Protein AF-A0A0L0F9Z2-F1 (afdb_monomer)

Structure (mmCIF, N/CA/C/O backbone):
data_AF-A0A0L0F9Z2-F1
#
_entry.id   AF-A0A0L0F9Z2-F1
#
loop_
_atom_site.group_PDB
_atom_site.id
_atom_site.type_symbol
_atom_site.label_atom_id
_atom_site.label_alt_id
_atom_site.label_comp_id
_atom_site.label_asym_id
_atom_site.label_entity_id
_atom_site.label_seq_id
_atom_site.pdbx_PDB_ins_code
_atom_site.Cartn_x
_atom_site.Cartn_y
_atom_site.Cartn_z
_atom_site.occupancy
_atom_site.B_iso_or_equiv
_atom_site.auth_seq_id
_atom_site.auth_comp_id
_atom_site.auth_asym_id
_atom_site.auth_atom_id
_atom_site.pdbx_PDB_model_num
ATOM 1 N N . MET A 1 1 ? 11.118 0.806 1.052 1.00 45.12 1 MET A N 1
ATOM 2 C CA . MET A 1 1 ? 9.900 1.574 1.391 1.00 45.12 1 MET A CA 1
ATOM 3 C C . MET A 1 1 ? 9.678 1.765 2.892 1.00 45.12 1 MET A C 1
ATOM 5 O O . MET A 1 1 ? 9.572 2.921 3.267 1.00 45.12 1 MET A O 1
ATOM 9 N N . ALA A 1 2 ? 9.768 0.738 3.754 1.00 38.72 2 ALA A N 1
ATOM 10 C CA . ALA A 1 2 ? 9.722 0.904 5.228 1.00 38.72 2 ALA A CA 1
ATOM 11 C C . ALA A 1 2 ? 10.723 1.941 5.801 1.00 38.72 2 ALA A C 1
ATOM 13 O O . ALA A 1 2 ? 10.540 2.482 6.881 1.00 38.72 2 ALA A O 1
ATOM 14 N N . ALA A 1 3 ? 11.794 2.245 5.058 1.00 40.38 3 ALA A N 1
ATOM 15 C CA . ALA A 1 3 ? 12.787 3.245 5.439 1.00 40.38 3 ALA A CA 1
ATOM 16 C C . ALA A 1 3 ? 12.417 4.702 5.090 1.00 40.38 3 ALA A C 1
ATOM 18 O O . ALA A 1 3 ? 13.110 5.594 5.553 1.00 40.38 3 ALA A O 1
ATOM 19 N N . LEU A 1 4 ? 11.404 4.964 4.251 1.00 46.44 4 LEU A N 1
ATOM 20 C CA . LEU A 1 4 ? 10.984 6.327 3.857 1.00 46.44 4 LEU A CA 1
ATOM 21 C C . LEU A 1 4 ? 9.630 6.723 4.452 1.00 46.44 4 LEU A C 1
ATOM 23 O O . LEU A 1 4 ? 9.379 7.906 4.648 1.00 46.44 4 LEU A O 1
ATOM 27 N N . GLU A 1 5 ? 8.795 5.734 4.759 1.00 52.34 5 GLU A N 1
ATOM 28 C CA . GLU A 1 5 ? 7.488 5.887 5.398 1.00 52.34 5 GLU A CA 1
ATOM 29 C C . GLU A 1 5 ? 7.528 6.741 6.685 1.00 52.34 5 GLU A C 1
ATOM 31 O O . GLU A 1 5 ? 6.730 7.678 6.781 1.00 52.34 5 GLU A O 1
ATOM 36 N N . PRO A 1 6 ? 8.505 6.573 7.608 1.00 54.12 6 PRO A N 1
ATOM 37 C CA . PRO A 1 6 ? 8.620 7.469 8.751 1.00 54.12 6 PRO A CA 1
ATOM 38 C C . PRO A 1 6 ? 8.904 8.901 8.294 1.00 54.12 6 PRO A C 1
ATOM 40 O O . PRO A 1 6 ? 8.256 9.827 8.749 1.00 54.12 6 PRO A O 1
ATOM 43 N N . TYR A 1 7 ? 9.825 9.115 7.354 1.00 52.78 7 TYR A N 1
ATOM 44 C CA . TYR A 1 7 ? 10.312 10.453 6.989 1.00 52.78 7 TYR A CA 1
ATOM 45 C C . TYR A 1 7 ? 9.333 11.299 6.175 1.00 52.78 7 TYR A C 1
ATOM 47 O O . TYR A 1 7 ? 9.449 12.522 6.170 1.00 52.78 7 TYR A O 1
ATOM 55 N N . LEU A 1 8 ? 8.402 10.666 5.462 1.00 54.84 8 LEU A N 1
ATOM 56 C CA . LEU A 1 8 ? 7.471 11.375 4.589 1.00 54.84 8 LEU A CA 1
ATOM 57 C C . LEU A 1 8 ? 6.175 11.772 5.299 1.00 54.84 8 LEU A C 1
ATOM 59 O O . LEU A 1 8 ? 5.585 12.779 4.915 1.00 54.84 8 LEU A O 1
ATOM 63 N N . ILE A 1 9 ? 5.708 10.979 6.272 1.00 55.97 9 ILE A N 1
ATOM 64 C CA . ILE A 1 9 ? 4.345 11.121 6.815 1.00 55.97 9 ILE A CA 1
ATOM 65 C C . ILE A 1 9 ? 4.297 10.998 8.339 1.00 55.97 9 ILE A C 1
ATOM 67 O O . ILE A 1 9 ? 3.634 11.810 8.976 1.00 55.97 9 ILE A O 1
ATOM 71 N N . PHE A 1 10 ? 5.054 10.069 8.933 1.00 54.03 10 PHE A N 1
ATOM 72 C CA . PHE A 1 10 ? 4.870 9.698 10.344 1.00 54.03 10 PHE A CA 1
ATOM 73 C C . PHE A 1 10 ? 5.971 10.182 11.304 1.00 54.03 10 PHE A C 1
ATOM 75 O O . PHE A 1 10 ? 5.927 9.866 12.493 1.00 54.03 10 PHE A O 1
ATOM 82 N N . THR A 1 11 ? 6.986 10.925 10.841 1.00 48.78 11 THR A N 1
ATOM 83 C CA . THR A 1 11 ? 8.048 11.434 11.722 1.00 48.78 11 THR A CA 1
ATOM 84 C C . THR A 1 11 ? 7.708 12.820 12.250 1.00 48.78 11 THR A C 1
ATOM 86 O O . THR A 1 11 ? 7.515 13.757 11.474 1.00 48.78 11 THR A O 1
ATOM 89 N N . PRO A 1 12 ? 7.742 12.975 13.583 1.00 49.50 12 PRO A N 1
ATOM 90 C CA . PRO A 1 12 ? 7.836 14.242 14.287 1.00 49.50 12 PRO A CA 1
ATOM 91 C C . PRO A 1 12 ? 8.881 15.189 13.698 1.00 49.50 12 PRO A C 1
ATOM 93 O O . PRO A 1 12 ? 10.052 15.139 14.077 1.00 49.50 12 PRO A O 1
ATOM 96 N N . SER A 1 13 ? 8.502 16.091 12.801 1.00 53.50 13 SER A N 1
ATOM 97 C CA . SER A 1 13 ? 9.369 17.218 12.482 1.00 53.50 13 SER A CA 1
ATOM 98 C C . SER A 1 13 ? 8.605 18.519 12.649 1.00 53.50 13 SER A C 1
ATOM 100 O O . SER A 1 13 ? 7.482 18.687 12.184 1.00 53.50 13 SER A O 1
ATOM 102 N N . VAL A 1 14 ? 9.253 19.480 13.306 1.00 51.12 14 VAL A N 1
ATOM 103 C CA . VAL A 1 14 ? 8.769 20.858 13.506 1.00 51.12 14 VAL A CA 1
ATOM 104 C C . VAL A 1 14 ? 8.513 21.576 12.167 1.00 51.12 14 VAL A C 1
ATOM 106 O O . VAL A 1 14 ? 7.954 22.673 12.115 1.00 51.12 14 VAL A O 1
ATOM 109 N N . LEU A 1 15 ? 8.926 20.961 11.056 1.00 51.31 15 LEU A N 1
ATOM 110 C CA . LEU A 1 15 ? 8.836 21.491 9.715 1.00 51.31 15 LEU A CA 1
ATOM 111 C C . LEU A 1 15 ? 7.462 21.188 9.083 1.00 51.31 15 LEU A C 1
ATOM 113 O O . LEU A 1 15 ? 7.311 20.328 8.227 1.00 51.31 15 LEU A O 1
ATOM 117 N N . ARG A 1 16 ? 6.519 22.073 9.432 1.00 58.69 16 ARG A N 1
ATOM 118 C CA . ARG A 1 16 ? 5.397 22.586 8.617 1.00 58.69 16 ARG A CA 1
ATOM 119 C C . ARG A 1 16 ? 4.105 21.760 8.555 1.00 58.69 16 ARG A C 1
ATOM 121 O O . ARG A 1 16 ? 3.964 20.828 7.776 1.00 58.69 16 ARG A O 1
ATOM 128 N N . TYR A 1 17 ? 3.080 22.349 9.174 1.00 62.94 17 TYR A N 1
ATOM 129 C CA . TYR A 1 17 ? 1.649 22.232 8.855 1.00 62.94 17 TYR A CA 1
ATOM 130 C C . TYR A 1 17 ? 1.343 22.048 7.353 1.00 62.94 17 TYR A C 1
ATOM 132 O O . TYR A 1 17 ? 0.558 21.182 6.973 1.00 62.94 17 TYR A O 1
ATOM 140 N N . TYR A 1 18 ? 2.011 22.821 6.485 1.00 62.25 18 TYR A N 1
ATOM 141 C CA . TYR A 1 18 ? 1.828 22.742 5.033 1.00 62.25 18 TYR A CA 1
ATOM 142 C C . TYR A 1 18 ? 2.339 21.434 4.418 1.00 62.25 18 TYR A C 1
ATOM 144 O O . TYR A 1 18 ? 1.745 20.950 3.462 1.00 62.25 18 TYR A O 1
ATOM 152 N N . VAL A 1 19 ? 3.411 20.840 4.952 1.00 65.38 19 VAL A N 1
ATOM 153 C CA . VAL A 1 19 ? 3.918 19.557 4.445 1.00 65.38 19 VAL A CA 1
ATOM 154 C C . VAL A 1 19 ? 2.889 18.465 4.704 1.00 65.38 19 VAL A C 1
ATOM 156 O O . VAL A 1 19 ? 2.609 17.717 3.785 1.00 65.38 19 VAL A O 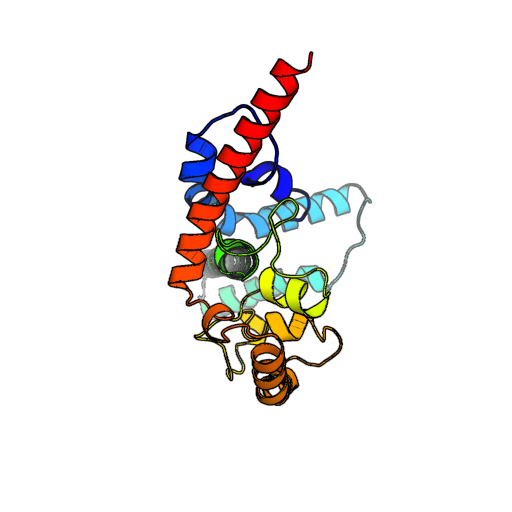1
ATOM 159 N N . HIS A 1 20 ? 2.240 18.446 5.871 1.00 64.69 20 HIS A N 1
ATOM 160 C CA . HIS A 1 20 ? 1.167 17.489 6.171 1.00 64.69 20 HIS A CA 1
ATOM 161 C C . HIS A 1 20 ? -0.119 17.738 5.365 1.00 64.69 20 HIS A C 1
ATOM 163 O O . HIS A 1 20 ? -0.767 16.783 4.947 1.00 64.69 20 HIS A O 1
ATOM 169 N N . HIS A 1 21 ? -0.456 19.000 5.072 1.00 67.62 21 HIS A N 1
ATOM 170 C CA . HIS A 1 21 ? -1.611 19.342 4.225 1.00 67.62 21 HIS A CA 1
ATOM 171 C C . HIS A 1 21 ? -1.409 18.982 2.748 1.00 67.62 21 HIS A C 1
ATOM 173 O O . HIS A 1 21 ? -2.374 18.675 2.052 1.00 67.62 21 HIS A O 1
ATOM 179 N N . PHE A 1 22 ? -0.165 19.011 2.263 1.00 71.56 22 PHE A N 1
ATOM 180 C CA . PHE A 1 22 ? 0.179 18.668 0.881 1.00 71.56 22 PHE A CA 1
ATOM 181 C C . PHE A 1 22 ? 0.904 17.320 0.754 1.00 71.56 22 PHE A C 1
ATOM 183 O O . PHE A 1 22 ? 1.290 16.947 -0.352 1.00 71.56 22 PHE A O 1
ATOM 190 N N . ALA A 1 23 ? 1.074 16.559 1.841 1.00 70.25 23 ALA A N 1
ATOM 191 C CA . ALA A 1 23 ? 1.779 15.271 1.854 1.00 70.25 23 ALA A CA 1
ATOM 192 C C . ALA A 1 23 ? 1.140 14.289 0.872 1.00 70.25 23 ALA A C 1
ATOM 194 O O . ALA A 1 23 ? 1.831 13.647 0.079 1.00 70.25 23 ALA A O 1
ATOM 195 N N . SER A 1 24 ? -0.193 14.261 0.859 1.00 68.69 24 SER A N 1
ATOM 196 C CA . SER A 1 24 ? -0.990 13.477 -0.080 1.00 68.69 24 SER A CA 1
A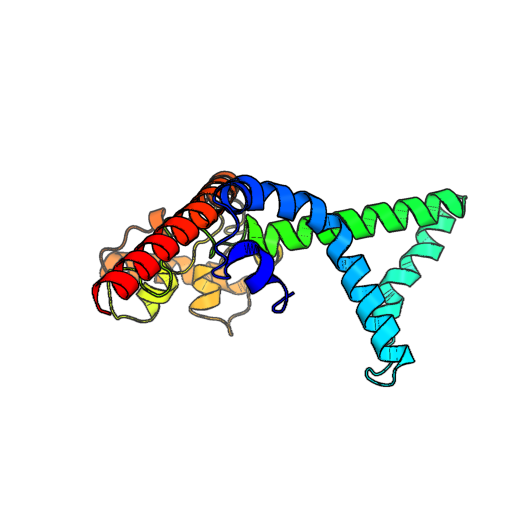TOM 197 C C . SER A 1 24 ? -0.795 13.887 -1.538 1.00 68.69 24 SER A C 1
ATOM 199 O O . SER A 1 24 ? -1.040 13.070 -2.410 1.00 68.69 24 SER A O 1
ATOM 201 N N . VAL A 1 25 ? -0.321 15.102 -1.830 1.00 74.81 25 VAL A N 1
ATOM 202 C CA . VAL A 1 25 ? 0.037 15.553 -3.185 1.00 74.81 25 VAL A CA 1
ATOM 203 C C . VAL A 1 25 ? 1.492 15.208 -3.499 1.00 74.81 25 VAL A C 1
ATOM 205 O O . VAL A 1 25 ? 1.790 14.687 -4.574 1.00 74.81 25 VAL A O 1
ATOM 208 N N . TYR A 1 26 ? 2.411 15.436 -2.558 1.00 74.00 26 TYR A N 1
ATOM 209 C CA . TYR A 1 26 ? 3.827 15.102 -2.731 1.00 74.00 26 TYR A CA 1
ATOM 210 C C . TYR A 1 26 ? 4.043 13.609 -2.967 1.00 74.00 26 TYR A C 1
ATOM 212 O O . TYR A 1 26 ? 4.835 13.239 -3.836 1.00 74.00 26 TYR A O 1
ATOM 220 N N . ILE A 1 27 ? 3.309 12.749 -2.255 1.00 76.69 27 ILE A N 1
ATOM 221 C CA . ILE A 1 27 ? 3.420 11.301 -2.431 1.00 76.69 27 ILE A CA 1
ATOM 222 C C . ILE A 1 27 ? 3.037 10.877 -3.852 1.00 76.69 27 ILE A C 1
ATOM 224 O O . ILE A 1 27 ? 3.691 10.005 -4.411 1.00 76.69 27 ILE A O 1
ATOM 228 N N . GLN A 1 28 ? 2.075 11.555 -4.487 1.00 80.25 28 GLN A N 1
ATOM 229 C CA . GLN A 1 28 ? 1.641 11.261 -5.859 1.00 80.25 28 GLN A CA 1
ATOM 230 C C . GLN A 1 28 ? 2.715 11.601 -6.888 1.00 80.25 28 GLN A C 1
ATOM 232 O O . GLN A 1 28 ? 2.920 10.849 -7.839 1.00 80.25 28 GLN A O 1
ATOM 237 N N . LEU A 1 29 ? 3.431 12.709 -6.679 1.00 78.81 29 LEU A N 1
ATOM 238 C CA . LEU A 1 29 ? 4.540 13.115 -7.544 1.00 78.81 29 LEU A CA 1
ATOM 239 C C . LEU A 1 29 ? 5.726 12.153 -7.427 1.00 78.81 29 LEU A C 1
ATOM 241 O O . LEU A 1 29 ? 6.379 11.840 -8.421 1.00 78.81 29 LEU A O 1
ATOM 245 N N . LEU A 1 30 ? 5.996 11.663 -6.218 1.00 80.88 30 LEU A N 1
ATOM 246 C CA . LEU A 1 30 ? 7.090 10.727 -5.967 1.00 80.88 30 LEU A CA 1
ATOM 247 C C . LEU A 1 30 ? 6.746 9.294 -6.385 1.00 80.88 30 LEU A C 1
ATOM 249 O O . LEU A 1 30 ? 7.644 8.546 -6.776 1.00 80.88 30 LEU A O 1
ATOM 253 N N . ALA A 1 31 ? 5.466 8.916 -6.348 1.00 84.06 31 ALA A N 1
ATOM 254 C CA . ALA A 1 31 ? 5.005 7.548 -6.556 1.00 84.06 31 ALA A CA 1
ATOM 255 C C . ALA A 1 31 ? 5.467 6.947 -7.891 1.00 84.06 31 ALA A C 1
ATOM 257 O O . ALA A 1 31 ? 5.827 5.775 -7.924 1.00 84.06 31 ALA A O 1
ATOM 258 N N . GLY A 1 32 ? 5.552 7.737 -8.967 1.00 85.94 32 GLY A N 1
ATOM 259 C CA . GLY A 1 32 ? 6.039 7.261 -10.269 1.00 85.94 32 GLY A CA 1
ATOM 260 C C . GLY A 1 32 ? 7.555 7.033 -10.355 1.00 85.94 32 GLY A C 1
ATOM 261 O O . GLY A 1 32 ? 8.024 6.363 -11.270 1.00 85.94 32 GLY A O 1
ATOM 262 N N . ILE A 1 33 ? 8.339 7.573 -9.416 1.00 87.44 33 ILE A N 1
ATOM 263 C CA . ILE A 1 33 ? 9.812 7.543 -9.462 1.00 87.44 33 ILE A CA 1
ATOM 264 C C . ILE A 1 33 ? 10.397 6.481 -8.512 1.00 87.44 33 ILE A C 1
ATOM 266 O O . ILE A 1 33 ? 11.526 6.022 -8.696 1.00 87.44 33 ILE A O 1
ATOM 270 N N . LEU A 1 34 ? 9.635 6.041 -7.507 1.00 85.31 34 LEU A N 1
ATOM 271 C CA . LEU A 1 34 ? 10.138 5.173 -6.435 1.00 85.31 34 LEU A CA 1
ATOM 272 C C . LEU A 1 34 ? 10.719 3.840 -6.927 1.00 85.31 34 LEU A C 1
ATOM 274 O O . LEU A 1 34 ? 11.779 3.438 -6.443 1.00 85.31 34 LEU A O 1
ATOM 278 N N . MET A 1 35 ? 10.109 3.178 -7.915 1.00 85.94 35 MET A N 1
ATOM 279 C CA . MET A 1 35 ? 10.694 1.955 -8.483 1.00 85.94 35 MET A CA 1
ATOM 280 C C . MET A 1 35 ? 12.057 2.198 -9.142 1.00 85.94 35 MET A C 1
ATOM 282 O O . MET A 1 35 ? 12.931 1.336 -9.051 1.00 85.94 35 MET A O 1
ATOM 286 N N . TYR A 1 36 ? 12.286 3.356 -9.765 1.00 89.94 36 TYR A N 1
ATOM 287 C CA . TYR A 1 36 ? 13.601 3.694 -10.322 1.00 89.94 36 TYR A CA 1
ATOM 288 C C . TYR A 1 36 ? 14.641 3.910 -9.229 1.00 89.94 36 TYR A C 1
ATOM 290 O O . TYR A 1 36 ? 15.776 3.452 -9.354 1.00 89.94 36 TYR A O 1
ATOM 298 N N . ILE A 1 37 ? 14.247 4.558 -8.130 1.00 89.62 37 ILE A N 1
ATOM 299 C CA . ILE A 1 37 ? 15.117 4.756 -6.967 1.00 89.62 37 ILE A CA 1
ATOM 300 C C . ILE A 1 37 ? 15.524 3.404 -6.371 1.00 89.62 37 ILE A C 1
ATOM 302 O O . ILE A 1 37 ? 16.703 3.192 -6.088 1.00 89.62 37 ILE A O 1
ATOM 306 N N . GLU A 1 38 ? 14.589 2.466 -6.203 1.00 88.56 38 GLU A N 1
ATOM 307 C CA . GLU A 1 38 ? 14.909 1.134 -5.671 1.00 88.56 38 GLU A CA 1
ATOM 308 C C . GLU A 1 38 ? 15.790 0.315 -6.631 1.00 88.56 38 GLU A C 1
ATOM 310 O O . GLU A 1 38 ? 16.728 -0.346 -6.177 1.00 88.56 38 GLU A O 1
ATOM 315 N N . GLN A 1 39 ? 15.580 0.421 -7.948 1.00 89.62 39 GLN A N 1
ATOM 316 C CA . GLN A 1 39 ? 16.467 -0.183 -8.951 1.00 89.62 39 GLN A CA 1
ATOM 317 C C . GLN A 1 39 ? 17.890 0.394 -8.878 1.00 89.62 39 GLN A C 1
ATOM 319 O O . GLN A 1 39 ? 18.863 -0.362 -8.823 1.00 89.62 39 GLN A O 1
ATOM 324 N N . ALA A 1 40 ? 18.027 1.720 -8.797 1.00 91.88 40 ALA A N 1
ATOM 325 C CA . ALA A 1 40 ? 19.322 2.385 -8.671 1.00 91.88 40 ALA A CA 1
ATOM 326 C C . ALA A 1 40 ? 20.040 1.996 -7.369 1.00 91.88 40 ALA A C 1
ATOM 328 O O . ALA A 1 40 ? 21.224 1.659 -7.386 1.00 91.88 40 ALA A O 1
ATOM 329 N N . LYS A 1 41 ? 19.321 1.966 -6.239 1.00 91.88 41 LYS A N 1
ATOM 330 C CA . LYS A 1 41 ? 19.860 1.513 -4.946 1.00 91.88 41 LYS A CA 1
ATOM 331 C C . LYS A 1 41 ? 20.355 0.075 -5.014 1.00 91.88 41 LYS A C 1
ATOM 333 O O . LYS A 1 41 ? 21.428 -0.222 -4.491 1.00 91.88 41 LYS A O 1
ATOM 338 N N . TYR A 1 42 ? 19.589 -0.819 -5.635 1.00 90.94 42 TYR A N 1
ATOM 339 C CA . TYR A 1 42 ? 20.002 -2.207 -5.810 1.00 90.94 42 TYR A CA 1
ATOM 340 C C . TYR A 1 42 ? 21.282 -2.306 -6.648 1.00 90.94 42 TYR A C 1
ATOM 342 O O . TYR A 1 42 ? 22.227 -2.972 -6.229 1.00 90.94 42 TYR A O 1
ATOM 350 N N . PHE A 1 43 ? 21.357 -1.577 -7.764 1.00 91.88 43 PHE A N 1
ATOM 351 C CA . PHE A 1 43 ? 22.550 -1.535 -8.608 1.00 91.88 43 PHE A CA 1
ATOM 352 C C . PHE A 1 43 ? 23.783 -1.006 -7.859 1.00 91.88 43 PHE A C 1
ATOM 354 O O . PHE A 1 43 ? 24.837 -1.636 -7.887 1.00 91.88 43 PHE A O 1
ATOM 361 N N . ILE A 1 44 ? 23.648 0.091 -7.109 1.00 95.25 44 ILE A N 1
ATOM 362 C CA . ILE A 1 44 ? 24.731 0.628 -6.270 1.00 95.25 44 ILE A CA 1
ATOM 363 C C . ILE A 1 44 ? 25.203 -0.426 -5.262 1.00 95.25 44 ILE A C 1
ATOM 365 O O . ILE A 1 44 ? 26.402 -0.665 -5.128 1.00 95.25 44 ILE A O 1
ATOM 369 N N . ARG A 1 45 ? 24.272 -1.112 -4.588 1.00 95.75 45 ARG A N 1
ATOM 370 C CA . ARG A 1 45 ? 24.610 -2.177 -3.634 1.00 95.75 45 ARG A CA 1
ATOM 371 C C . ARG A 1 45 ? 25.320 -3.355 -4.299 1.00 95.75 45 ARG A C 1
ATOM 373 O O . ARG A 1 45 ? 26.211 -3.916 -3.670 1.00 95.75 45 ARG A O 1
ATOM 380 N N . LEU A 1 46 ? 24.971 -3.713 -5.536 1.00 94.75 46 LEU A N 1
ATOM 381 C CA . LEU A 1 46 ? 25.704 -4.722 -6.308 1.00 94.75 46 LEU A CA 1
ATOM 382 C C . LEU A 1 46 ? 27.146 -4.282 -6.566 1.00 94.75 46 LEU A C 1
ATOM 384 O O . LEU A 1 46 ? 28.070 -5.034 -6.267 1.00 94.75 46 LEU A O 1
ATOM 388 N N . CYS A 1 47 ? 27.347 -3.053 -7.047 1.00 95.81 47 CYS A N 1
ATOM 389 C CA . CYS A 1 47 ? 28.680 -2.503 -7.310 1.00 95.81 47 CYS A CA 1
ATOM 390 C C . CYS A 1 47 ? 29.548 -2.422 -6.045 1.00 95.81 47 CYS A C 1
ATOM 392 O O . CYS A 1 47 ? 30.762 -2.580 -6.118 1.00 95.81 47 CYS A O 1
ATOM 394 N N . MET A 1 48 ? 28.931 -2.205 -4.881 1.00 97.50 48 MET A N 1
ATOM 395 C CA . MET A 1 48 ? 29.611 -2.181 -3.582 1.00 97.50 48 MET A CA 1
ATOM 396 C C . MET A 1 48 ? 29.838 -3.574 -2.969 1.00 97.50 48 MET A C 1
ATOM 398 O O . MET A 1 48 ? 30.383 -3.665 -1.872 1.00 97.50 48 MET A O 1
ATOM 402 N N . GLY A 1 49 ? 29.377 -4.657 -3.605 1.00 96.25 49 GLY A N 1
ATOM 403 C CA . GLY A 1 49 ? 29.430 -6.008 -3.029 1.00 96.25 49 GLY A CA 1
ATOM 404 C C . GLY A 1 49 ? 28.493 -6.220 -1.828 1.00 96.25 49 GLY A C 1
ATOM 405 O O . GLY A 1 49 ? 28.639 -7.190 -1.092 1.00 96.25 49 GLY A O 1
ATOM 406 N N . LEU A 1 50 ? 27.519 -5.326 -1.625 1.00 95.75 50 LEU A N 1
ATOM 407 C CA . LEU A 1 50 ? 26.530 -5.353 -0.534 1.00 95.75 50 LEU A CA 1
ATOM 408 C C . LEU A 1 50 ? 25.220 -6.065 -0.914 1.00 95.75 50 LEU A C 1
ATOM 410 O O . LEU A 1 50 ? 24.258 -6.085 -0.136 1.00 95.75 50 LEU A O 1
ATOM 414 N N . ALA A 1 51 ? 25.136 -6.579 -2.137 1.00 93.56 51 ALA A N 1
ATOM 415 C CA . ALA A 1 51 ? 24.014 -7.351 -2.640 1.00 93.56 51 ALA A CA 1
ATOM 416 C C . ALA A 1 51 ? 24.512 -8.465 -3.563 1.00 93.56 51 ALA A C 1
ATOM 418 O O . ALA A 1 51 ? 25.577 -8.362 -4.169 1.00 93.56 51 ALA A O 1
ATOM 419 N N . THR A 1 52 ? 23.711 -9.519 -3.692 1.00 94.19 52 THR A N 1
ATOM 420 C CA . THR A 1 52 ? 23.933 -10.587 -4.666 1.00 94.19 52 THR A CA 1
ATOM 421 C C . THR A 1 52 ? 23.085 -10.349 -5.904 1.00 94.19 52 THR A C 1
ATOM 423 O O . THR A 1 52 ? 21.928 -9.917 -5.817 1.00 94.19 52 THR A O 1
ATOM 426 N N . PHE A 1 53 ? 23.667 -10.626 -7.068 1.00 92.62 53 PHE A N 1
ATOM 427 C CA . PHE A 1 53 ? 22.946 -10.566 -8.330 1.00 92.62 53 PHE A CA 1
ATOM 428 C C . PHE A 1 53 ? 21.851 -11.638 -8.355 1.00 92.62 53 PHE A C 1
ATOM 430 O O . PHE A 1 53 ? 22.116 -12.802 -8.052 1.00 92.62 53 PHE A O 1
ATOM 437 N N . LYS A 1 54 ? 20.627 -11.255 -8.731 1.00 90.31 54 LYS A N 1
AT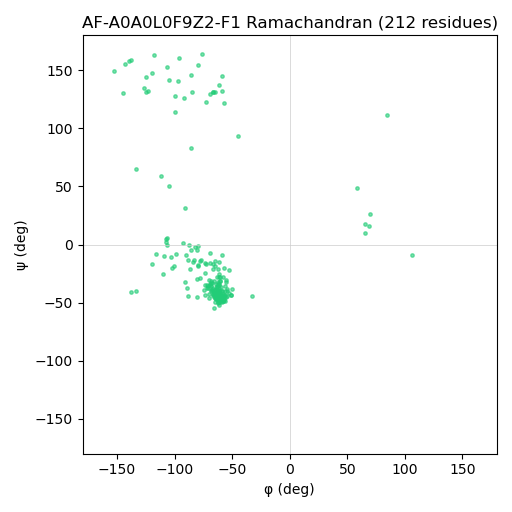OM 438 C CA . LYS A 1 54 ? 19.529 -12.202 -8.964 1.00 90.31 54 LYS A CA 1
ATOM 439 C C . LYS A 1 54 ? 18.961 -12.001 -10.358 1.00 90.31 54 LYS A C 1
ATOM 441 O O . LYS A 1 54 ? 18.599 -10.886 -10.728 1.00 90.31 54 LYS A O 1
ATOM 446 N N . LEU A 1 55 ? 18.804 -13.107 -11.083 1.00 89.12 55 LEU A N 1
ATOM 447 C CA . LEU A 1 55 ? 18.203 -13.135 -12.421 1.00 89.12 55 LEU A CA 1
ATOM 448 C C . LEU A 1 55 ? 16.801 -12.518 -12.455 1.00 89.12 55 LEU A C 1
ATOM 450 O O . LEU A 1 55 ? 16.424 -11.911 -13.450 1.00 89.12 55 LEU A O 1
ATOM 454 N N . THR A 1 56 ? 16.052 -12.602 -11.355 1.00 87.81 56 THR A N 1
ATOM 455 C CA . THR A 1 56 ? 14.717 -12.005 -11.231 1.00 87.81 56 THR A CA 1
ATOM 456 C C . THR A 1 56 ? 14.707 -10.494 -11.465 1.00 87.81 56 THR A C 1
ATOM 458 O O . THR A 1 56 ? 13.707 -9.969 -11.941 1.00 87.81 56 THR A O 1
ATOM 461 N N . HIS A 1 57 ? 15.811 -9.783 -11.201 1.00 86.00 57 HIS A N 1
ATOM 462 C CA . HIS A 1 57 ? 15.904 -8.346 -11.484 1.00 86.00 57 HIS A CA 1
ATOM 463 C C . HIS A 1 57 ? 16.022 -8.031 -12.981 1.00 86.00 57 HIS A C 1
ATOM 465 O O . HIS A 1 57 ? 15.771 -6.897 -13.374 1.00 86.00 57 HIS A O 1
ATOM 471 N N . LEU A 1 58 ? 16.362 -9.012 -13.825 1.00 86.62 58 LEU A N 1
ATOM 472 C CA . LEU A 1 58 ? 16.392 -8.829 -15.277 1.00 86.62 58 LEU A CA 1
ATOM 473 C C . LEU A 1 58 ? 15.012 -8.912 -15.926 1.00 86.62 58 LEU A C 1
ATOM 475 O O . LEU A 1 58 ? 14.863 -8.429 -17.043 1.00 86.62 58 LEU A O 1
ATOM 479 N N . ILE A 1 59 ? 14.011 -9.481 -15.244 1.00 88.69 59 ILE A N 1
ATOM 480 C CA . ILE A 1 59 ? 12.654 -9.644 -15.792 1.00 88.69 59 ILE A CA 1
ATOM 481 C C . ILE A 1 59 ? 12.089 -8.288 -16.233 1.00 88.69 59 ILE A C 1
ATOM 483 O O . ILE A 1 59 ? 11.588 -8.169 -17.344 1.00 88.69 59 ILE A O 1
ATOM 487 N N . VAL A 1 60 ? 12.285 -7.251 -15.413 1.00 89.38 60 VAL A N 1
ATOM 488 C CA . VAL A 1 60 ? 11.847 -5.877 -15.705 1.00 89.38 60 VAL A CA 1
ATOM 489 C C . VAL A 1 60 ? 12.505 -5.314 -16.971 1.00 89.38 60 VAL A C 1
ATOM 491 O O . VAL A 1 60 ? 11.879 -4.571 -17.720 1.00 89.38 60 VAL A O 1
ATOM 494 N N . TYR A 1 61 ? 13.761 -5.671 -17.250 1.00 91.62 61 TYR A N 1
ATOM 495 C CA . TYR A 1 61 ? 14.477 -5.202 -18.443 1.00 91.62 61 TYR A CA 1
ATOM 496 C C . TYR A 1 61 ? 14.217 -6.076 -19.676 1.00 91.62 61 TYR A C 1
ATOM 498 O O . TYR A 1 61 ? 14.373 -5.605 -20.802 1.00 91.62 61 TYR A O 1
ATOM 506 N N . ALA A 1 62 ? 13.786 -7.326 -19.488 1.00 91.69 62 ALA A N 1
ATOM 507 C CA . ALA A 1 62 ? 13.396 -8.222 -20.576 1.00 91.69 62 ALA A CA 1
ATOM 508 C C . ALA A 1 62 ? 12.147 -7.726 -21.332 1.00 91.69 62 ALA A C 1
ATOM 510 O O . ALA A 1 62 ? 11.929 -8.113 -22.479 1.00 91.69 62 ALA A O 1
ATOM 511 N N . GLU A 1 63 ? 11.371 -6.819 -20.733 1.00 93.69 63 GLU A N 1
ATOM 512 C CA . GLU A 1 63 ? 10.270 -6.105 -21.388 1.00 93.69 63 GLU A CA 1
ATOM 513 C C . GLU A 1 63 ? 10.756 -5.172 -22.510 1.00 93.69 63 GLU A C 1
ATOM 515 O O . GLU A 1 63 ? 10.056 -4.989 -23.506 1.00 93.69 63 GLU A O 1
ATOM 520 N N . ILE A 1 64 ? 11.966 -4.604 -22.398 1.00 96.25 64 ILE A N 1
ATOM 521 C CA . ILE A 1 64 ? 12.477 -3.604 -23.349 1.00 96.25 64 ILE A CA 1
ATOM 522 C C . ILE A 1 64 ? 12.578 -4.181 -24.772 1.00 96.25 64 ILE A C 1
ATOM 524 O O . ILE A 1 64 ? 12.000 -3.576 -25.674 1.00 96.25 64 ILE A O 1
ATOM 528 N N . PRO A 1 65 ? 13.232 -5.338 -25.025 1.00 97.06 65 PRO A N 1
ATOM 529 C CA . PRO A 1 65 ? 13.254 -5.941 -26.359 1.00 97.06 65 PRO A CA 1
ATOM 530 C C . PRO A 1 65 ? 11.863 -6.172 -26.956 1.00 97.06 65 PRO A C 1
ATOM 532 O O . PRO A 1 65 ? 11.662 -5.924 -28.144 1.00 97.06 65 PRO A O 1
ATOM 535 N N . VAL A 1 66 ? 10.896 -6.604 -26.138 1.00 96.06 66 VAL A N 1
ATOM 536 C CA . VAL A 1 66 ? 9.511 -6.831 -26.576 1.00 96.06 66 VAL A CA 1
ATOM 537 C C . VAL A 1 66 ? 8.872 -5.515 -27.012 1.00 96.06 66 VAL A C 1
ATOM 539 O O . VAL A 1 66 ? 8.304 -5.431 -28.097 1.00 96.06 66 VAL A O 1
ATOM 542 N N . LEU A 1 67 ? 9.014 -4.459 -26.214 1.00 97.56 67 LEU A N 1
ATOM 543 C CA . LEU A 1 67 ? 8.447 -3.145 -26.518 1.00 97.56 67 LEU A CA 1
ATOM 544 C C . LEU A 1 67 ? 9.140 -2.470 -27.708 1.00 97.56 67 LEU A C 1
ATOM 546 O O . LEU A 1 67 ? 8.480 -1.806 -28.505 1.00 97.56 67 LEU A O 1
ATOM 550 N N . VAL A 1 68 ? 10.449 -2.664 -27.882 1.00 98.31 68 VAL A N 1
ATOM 551 C CA . VAL A 1 68 ? 11.186 -2.209 -29.074 1.00 98.31 68 VAL A CA 1
ATOM 552 C C . VAL A 1 68 ? 10.695 -2.934 -30.324 1.00 98.31 68 VAL A C 1
ATOM 554 O O . VAL A 1 68 ? 10.458 -2.288 -31.342 1.00 98.31 68 VAL A O 1
ATOM 557 N N 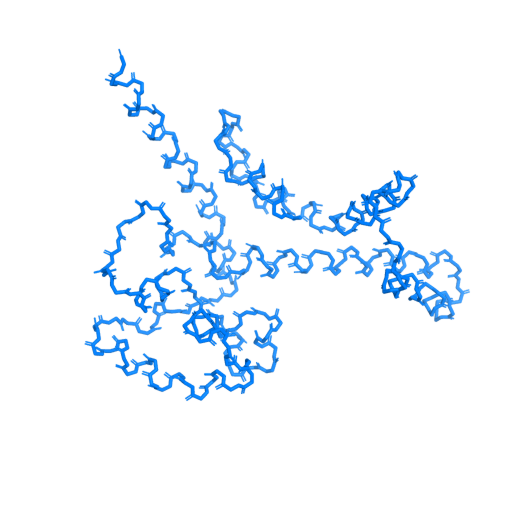. TYR A 1 69 ? 10.483 -4.250 -30.245 1.00 97.81 69 TYR A N 1
ATOM 558 C CA . TYR A 1 69 ? 9.925 -5.032 -31.346 1.00 97.81 69 TYR A CA 1
ATOM 559 C C . TYR A 1 69 ? 8.510 -4.563 -31.718 1.00 97.81 69 TYR A C 1
ATOM 561 O O . TYR A 1 69 ? 8.242 -4.301 -32.887 1.00 97.81 69 TYR A O 1
ATOM 569 N N . LEU A 1 70 ? 7.625 -4.393 -30.730 1.00 97.31 70 LEU A N 1
ATOM 570 C CA . LEU A 1 70 ? 6.234 -3.980 -30.953 1.00 97.31 70 LEU A CA 1
ATOM 571 C C . LEU A 1 70 ? 6.104 -2.538 -31.461 1.00 97.31 70 LEU A C 1
ATOM 573 O O . LEU A 1 70 ? 5.224 -2.248 -32.266 1.00 97.31 70 LEU A O 1
ATOM 577 N N . SER A 1 71 ? 6.964 -1.631 -30.998 1.00 97.38 71 SER A N 1
ATOM 578 C CA . SER A 1 71 ? 6.944 -0.225 -31.422 1.00 97.38 71 SER A CA 1
ATOM 579 C C . SER A 1 71 ? 7.705 0.037 -32.723 1.00 97.38 71 SER A C 1
ATOM 581 O O . SER A 1 71 ? 7.573 1.118 -33.296 1.00 97.38 71 SER A O 1
ATOM 583 N N . GLY A 1 72 ? 8.537 -0.908 -33.176 1.00 97.56 72 GLY A N 1
ATOM 584 C CA . GLY A 1 72 ? 9.411 -0.746 -34.340 1.00 97.56 72 GLY A CA 1
ATOM 585 C C . GLY A 1 72 ? 10.513 0.309 -34.163 1.00 97.56 72 GLY A C 1
ATOM 586 O O . GLY A 1 72 ? 11.180 0.665 -35.132 1.00 97.56 72 GLY A O 1
ATOM 587 N N . SER A 1 73 ? 10.712 0.834 -32.949 1.00 98.00 73 SER A N 1
ATOM 588 C CA . SER A 1 73 ? 11.672 1.899 -32.658 1.00 98.00 73 SER A CA 1
ATOM 589 C C . SER A 1 73 ? 12.294 1.715 -31.279 1.00 98.00 73 SER A C 1
ATOM 591 O O . SER A 1 73 ? 11.599 1.573 -30.275 1.00 98.00 73 SER A O 1
ATOM 593 N N . VAL A 1 74 ? 13.627 1.786 -31.211 1.00 97.50 74 VAL A N 1
ATOM 594 C CA . VAL A 1 74 ? 14.362 1.698 -29.940 1.00 97.50 74 VAL A CA 1
ATOM 595 C C . VAL A 1 74 ? 13.927 2.805 -28.981 1.00 97.50 74 VAL A C 1
ATOM 597 O O . VAL A 1 74 ? 13.664 2.540 -27.811 1.00 97.50 74 VAL A O 1
ATOM 600 N N . SER A 1 75 ? 13.810 4.042 -29.474 1.00 97.94 75 SER A N 1
ATOM 601 C CA . SER A 1 75 ? 13.436 5.180 -28.633 1.00 97.94 75 SER A CA 1
ATOM 602 C C . SER A 1 75 ? 12.001 5.064 -28.127 1.00 97.94 75 SER A C 1
ATOM 604 O O . SER A 1 75 ? 11.759 5.308 -26.947 1.00 97.94 75 SER A O 1
ATOM 606 N N . ALA A 1 76 ? 11.066 4.649 -28.985 1.00 97.69 76 ALA A N 1
ATOM 607 C CA . ALA A 1 76 ? 9.672 4.463 -28.596 1.00 97.69 76 ALA A CA 1
ATOM 608 C C . ALA A 1 76 ? 9.520 3.313 -27.592 1.00 97.69 76 ALA A C 1
ATOM 610 O O . ALA A 1 76 ? 8.846 3.483 -26.581 1.00 97.69 76 ALA A O 1
ATOM 611 N N . GLY A 1 77 ? 10.186 2.177 -27.820 1.00 97.81 77 GLY A N 1
ATOM 612 C CA . GLY A 1 77 ? 10.144 1.023 -26.922 1.00 97.81 77 GLY A CA 1
ATOM 613 C C . GLY A 1 77 ? 10.704 1.324 -25.532 1.00 97.81 77 GLY A C 1
ATOM 614 O O . GLY A 1 77 ? 10.080 0.975 -24.533 1.00 97.81 77 GLY A O 1
ATOM 615 N N . VAL A 1 78 ? 11.834 2.035 -25.451 1.00 96.94 78 VAL A N 1
ATOM 616 C CA . VAL A 1 78 ? 12.415 2.467 -24.167 1.00 96.94 78 VAL A CA 1
ATOM 617 C C . VAL A 1 78 ? 11.516 3.484 -23.457 1.00 96.94 78 VAL A C 1
ATOM 619 O O . VAL A 1 78 ? 11.340 3.395 -22.243 1.00 96.94 78 VAL A O 1
ATOM 622 N N . TRP A 1 79 ? 10.903 4.421 -24.188 1.00 97.56 79 TRP A N 1
ATOM 623 C CA . TRP A 1 79 ? 9.949 5.365 -23.597 1.00 97.56 79 TRP A CA 1
ATOM 624 C C . TRP A 1 79 ? 8.687 4.680 -23.076 1.00 97.56 79 TRP A C 1
ATOM 626 O O . TRP A 1 79 ? 8.250 4.979 -21.967 1.00 97.56 79 TRP A O 1
ATOM 636 N N . LEU A 1 80 ? 8.123 3.745 -23.840 1.00 96.75 80 LEU A N 1
ATOM 637 C CA . LEU A 1 80 ? 6.975 2.941 -23.421 1.00 96.75 80 LEU A CA 1
ATOM 638 C C . LEU A 1 80 ? 7.296 2.147 -22.157 1.00 96.75 80 LEU A C 1
ATOM 640 O O . LEU A 1 80 ? 6.511 2.178 -21.213 1.00 96.75 80 LEU A O 1
ATOM 644 N N . TRP A 1 81 ? 8.466 1.506 -22.107 1.00 96.31 81 TRP A N 1
ATOM 645 C CA . TRP A 1 81 ? 8.945 0.823 -20.906 1.00 96.31 81 TRP A CA 1
ATOM 646 C C . TRP A 1 81 ? 9.001 1.781 -19.712 1.00 96.31 81 TRP A C 1
ATOM 648 O O . TRP A 1 81 ? 8.447 1.481 -18.658 1.00 96.31 81 TRP A O 1
ATOM 658 N N . ALA A 1 82 ? 9.587 2.968 -19.886 1.00 95.19 82 ALA A N 1
ATOM 659 C CA . ALA A 1 82 ? 9.691 3.941 -18.806 1.00 95.19 82 ALA A CA 1
ATOM 660 C C . ALA A 1 82 ? 8.309 4.417 -18.307 1.00 95.19 82 ALA A C 1
ATOM 662 O O . ALA A 1 82 ? 8.071 4.550 -17.104 1.00 95.19 82 ALA A O 1
ATOM 663 N N . VAL A 1 83 ? 7.357 4.641 -19.212 1.00 95.25 83 VAL A N 1
ATOM 664 C CA . VAL A 1 83 ? 5.987 5.001 -18.824 1.00 95.25 83 VAL A CA 1
ATOM 665 C C . VAL A 1 83 ? 5.322 3.853 -18.065 1.00 95.25 83 VAL A C 1
ATOM 667 O O . VAL A 1 83 ? 4.776 4.091 -16.994 1.00 95.25 83 VAL A O 1
ATOM 670 N N . ILE A 1 84 ? 5.430 2.612 -18.550 1.00 95.12 84 ILE A N 1
ATOM 671 C CA . ILE A 1 84 ? 4.866 1.426 -17.885 1.00 95.12 84 ILE A CA 1
ATOM 672 C C . ILE A 1 84 ? 5.421 1.280 -16.467 1.00 95.12 84 ILE A C 1
ATOM 674 O O . ILE A 1 84 ? 4.646 1.134 -15.524 1.00 95.12 84 ILE A O 1
ATOM 678 N N . GLN A 1 85 ? 6.740 1.378 -16.292 1.00 93.62 85 GLN A N 1
ATOM 679 C CA . GLN A 1 85 ? 7.377 1.261 -14.979 1.00 93.62 85 GLN A CA 1
ATOM 680 C C . GLN A 1 85 ? 6.966 2.405 -14.039 1.00 93.62 85 GLN A C 1
ATOM 682 O O . GLN A 1 85 ? 6.698 2.171 -12.859 1.00 93.62 85 GLN A O 1
ATOM 687 N N . ALA A 1 86 ? 6.845 3.634 -14.553 1.00 93.31 86 ALA A N 1
ATOM 688 C CA . ALA A 1 86 ? 6.365 4.767 -13.766 1.00 93.31 86 ALA A CA 1
ATOM 689 C C . ALA A 1 86 ? 4.898 4.588 -13.343 1.00 93.31 86 ALA A C 1
ATOM 691 O O . ALA A 1 86 ? 4.556 4.824 -12.185 1.00 93.31 86 ALA A O 1
ATOM 692 N N . THR A 1 87 ? 4.034 4.126 -14.249 1.00 93.75 87 THR A N 1
ATOM 693 C CA . THR A 1 87 ? 2.626 3.839 -13.953 1.00 93.75 87 THR A CA 1
ATOM 694 C C . THR A 1 87 ? 2.489 2.690 -12.961 1.00 93.75 87 THR A C 1
ATOM 696 O O . THR A 1 87 ? 1.739 2.823 -12.001 1.00 93.75 87 THR A O 1
ATOM 699 N N . ALA A 1 88 ? 3.236 1.597 -13.128 1.00 90.88 88 ALA A N 1
ATOM 700 C CA . ALA A 1 88 ? 3.229 0.472 -12.196 1.00 90.88 88 ALA A CA 1
ATOM 701 C C . ALA A 1 88 ? 3.662 0.908 -10.788 1.00 90.88 88 ALA A C 1
ATOM 703 O O . ALA A 1 88 ? 2.989 0.584 -9.810 1.00 90.88 88 ALA A O 1
ATOM 704 N N . SER A 1 89 ? 4.725 1.714 -10.694 1.00 90.06 89 SER A N 1
ATOM 705 C CA . SER A 1 89 ? 5.177 2.323 -9.439 1.00 90.06 89 SER A CA 1
ATOM 706 C C . SER A 1 89 ? 4.082 3.193 -8.817 1.00 90.06 89 SER A C 1
ATOM 708 O O . SER A 1 89 ? 3.779 3.060 -7.632 1.00 90.06 89 SER A O 1
ATOM 710 N N . TRP A 1 90 ? 3.440 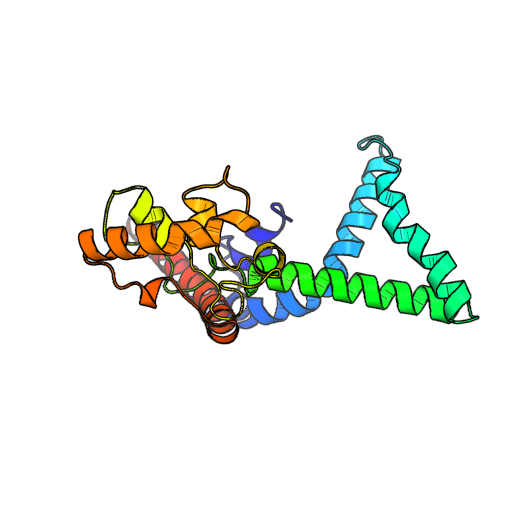4.045 -9.620 1.00 90.12 90 TRP A N 1
ATOM 711 C CA . TRP A 1 90 ? 2.374 4.926 -9.153 1.00 90.12 90 TRP A CA 1
ATOM 712 C C . TRP A 1 90 ? 1.158 4.153 -8.632 1.00 90.12 90 TRP A C 1
ATOM 714 O O . TRP A 1 90 ? 0.659 4.457 -7.546 1.00 90.12 90 TRP A O 1
ATOM 724 N N . VAL A 1 91 ? 0.710 3.135 -9.374 1.00 87.94 91 VAL A N 1
ATOM 725 C CA . VAL A 1 91 ? -0.417 2.273 -8.996 1.00 87.94 91 VAL A CA 1
ATOM 726 C C . VAL A 1 91 ? -0.093 1.525 -7.712 1.00 87.94 91 VAL A C 1
ATOM 728 O O . VAL A 1 91 ? -0.877 1.589 -6.773 1.00 87.94 91 VAL A O 1
ATOM 731 N N . PHE A 1 92 ? 1.071 0.878 -7.632 1.00 84.19 92 PHE A N 1
ATOM 732 C CA . PHE A 1 92 ? 1.465 0.112 -6.452 1.00 84.19 92 PHE A CA 1
ATOM 733 C C . PHE A 1 92 ? 1.459 0.975 -5.186 1.00 84.19 92 PHE A C 1
ATOM 735 O O . PHE A 1 92 ? 0.861 0.599 -4.186 1.00 84.19 92 PHE A O 1
ATOM 742 N N . ILE A 1 93 ? 2.049 2.172 -5.240 1.00 82.81 93 ILE A N 1
ATOM 743 C CA . ILE A 1 93 ? 2.057 3.096 -4.098 1.00 82.81 93 ILE A CA 1
ATOM 744 C C . ILE A 1 93 ? 0.645 3.534 -3.723 1.00 82.81 93 ILE A C 1
ATOM 746 O O . ILE A 1 93 ? 0.300 3.551 -2.545 1.00 82.81 93 ILE A O 1
ATOM 750 N N . ASN A 1 94 ? -0.187 3.877 -4.705 1.00 82.31 94 ASN A N 1
ATOM 751 C CA . ASN A 1 94 ? -1.544 4.312 -4.411 1.00 82.31 94 ASN A CA 1
ATOM 752 C C . ASN A 1 94 ? -2.369 3.197 -3.781 1.00 82.31 94 ASN A C 1
ATOM 754 O O . ASN A 1 94 ? -2.984 3.440 -2.749 1.00 82.31 94 ASN A O 1
ATOM 758 N N . LEU A 1 95 ? -2.323 1.984 -4.334 1.00 80.62 95 LEU A N 1
ATOM 759 C CA . LEU A 1 95 ? -3.020 0.823 -3.784 1.00 80.62 95 LEU A CA 1
ATOM 760 C C . LEU A 1 95 ? -2.529 0.470 -2.382 1.00 80.62 95 LEU A C 1
ATOM 762 O O . LEU A 1 95 ? -3.341 0.279 -1.484 1.00 80.62 95 LEU A O 1
ATOM 766 N N . SER A 1 96 ? -1.214 0.428 -2.179 1.00 75.94 96 SER A N 1
ATOM 767 C CA . SER A 1 96 ? -0.630 -0.008 -0.912 1.00 75.94 96 SER A CA 1
ATOM 768 C C . SER A 1 96 ? -0.641 1.046 0.187 1.00 75.94 96 SER A C 1
ATOM 770 O O . SER A 1 96 ? -0.460 0.664 1.335 1.00 75.94 96 SER A O 1
ATOM 772 N N . PHE A 1 97 ? -0.811 2.334 -0.122 1.00 74.31 97 PHE A N 1
ATOM 773 C CA . PHE A 1 97 ? -0.570 3.393 0.862 1.00 74.31 97 PHE A CA 1
ATOM 774 C C . PHE A 1 97 ? -1.670 4.458 0.945 1.00 74.31 97 PHE A C 1
ATOM 776 O O . PHE A 1 97 ? -2.038 4.877 2.034 1.00 74.31 97 PHE A O 1
ATOM 783 N N . VAL A 1 98 ? -2.234 4.890 -0.183 1.00 75.81 98 VAL A N 1
ATOM 784 C CA . VAL A 1 98 ? -3.297 5.921 -0.187 1.00 75.81 98 VAL A CA 1
ATOM 785 C C . VAL A 1 98 ? -4.680 5.282 -0.068 1.00 75.81 98 VAL A C 1
ATOM 787 O O . VAL A 1 98 ? -5.594 5.818 0.547 1.00 75.81 98 VAL A O 1
ATOM 790 N N . ILE A 1 99 ? -4.836 4.134 -0.712 1.00 77.31 99 ILE A N 1
ATOM 791 C CA . ILE A 1 99 ? -6.091 3.400 -0.879 1.00 77.31 99 ILE A CA 1
ATOM 792 C C . ILE A 1 99 ? -6.161 2.244 0.127 1.00 77.31 99 ILE A C 1
ATOM 794 O O . ILE A 1 99 ? -7.257 1.756 0.400 1.00 77.31 99 ILE A O 1
ATOM 798 N N . THR A 1 100 ? -5.016 1.841 0.695 1.00 72.12 100 THR A N 1
ATOM 799 C CA . THR A 1 100 ? -4.946 0.786 1.707 1.00 72.12 100 THR A CA 1
ATOM 800 C C . THR A 1 100 ? -5.784 1.140 2.922 1.00 72.12 100 THR A C 1
ATOM 802 O O . THR A 1 100 ? -5.891 2.291 3.354 1.00 72.12 100 THR A O 1
ATOM 805 N N . THR A 1 101 ? -6.368 0.118 3.508 1.00 68.19 101 THR A N 1
ATOM 806 C CA . THR A 1 101 ? -7.433 0.243 4.487 1.00 68.19 101 THR A CA 1
ATOM 807 C C . THR A 1 101 ? -6.918 0.311 5.922 1.00 68.19 101 THR A C 1
ATOM 809 O O . THR A 1 101 ? -7.595 -0.130 6.841 1.00 68.19 101 THR A O 1
ATOM 812 N N . HIS A 1 102 ? -5.726 0.882 6.115 1.00 80.06 102 HIS A N 1
ATOM 813 C CA . HIS A 1 102 ? -5.106 1.142 7.424 1.00 80.06 102 HIS A CA 1
ATOM 814 C C . HIS A 1 102 ? -4.831 2.625 7.696 1.00 80.06 102 HIS A C 1
ATOM 816 O O . HIS A 1 102 ? -4.580 3.021 8.834 1.00 80.06 102 HIS A O 1
ATOM 822 N N . HIS A 1 103 ? -4.838 3.460 6.657 1.00 81.25 103 HIS A N 1
ATOM 823 C CA . HIS A 1 103 ? -4.444 4.864 6.754 1.00 81.25 103 HIS A CA 1
ATOM 824 C C . HIS A 1 103 ? -5.655 5.775 6.551 1.00 81.25 103 HIS A C 1
ATOM 826 O O . HIS A 1 103 ? -5.682 6.582 5.632 1.00 81.25 103 HIS A O 1
ATOM 832 N N . HIS A 1 104 ? -6.676 5.627 7.394 1.00 88.06 104 HIS A N 1
ATOM 833 C CA . HIS A 1 104 ? -7.876 6.468 7.395 1.00 88.06 104 HIS A CA 1
ATOM 834 C C . HIS A 1 104 ? -8.080 7.071 8.787 1.00 88.06 104 HIS A C 1
ATOM 836 O O . HIS A 1 104 ? -7.855 6.392 9.780 1.00 88.06 104 HIS A O 1
ATOM 842 N N . ASP A 1 105 ? -8.558 8.311 8.870 1.00 87.56 105 ASP A N 1
ATOM 843 C CA . ASP A 1 105 ? -8.753 9.063 10.122 1.00 87.56 105 ASP A CA 1
ATOM 844 C C . ASP A 1 105 ? -9.738 8.464 11.135 1.00 87.56 105 ASP A C 1
ATOM 846 O O . ASP A 1 105 ? -9.709 8.855 12.297 1.00 87.56 105 ASP A O 1
ATOM 850 N N . GLU A 1 106 ? -10.573 7.513 10.726 1.00 88.31 106 GLU A N 1
ATOM 851 C CA . GLU A 1 106 ? -11.577 6.855 11.577 1.00 88.31 106 GLU A CA 1
ATOM 852 C C . GLU A 1 106 ? -11.176 5.418 11.946 1.00 88.31 106 GLU A C 1
ATOM 854 O O . GLU A 1 106 ? -11.916 4.703 12.621 1.00 88.31 106 GLU A O 1
ATOM 859 N N . ILE A 1 107 ? -10.017 4.967 11.467 1.00 89.25 107 ILE A N 1
ATOM 860 C CA . ILE A 1 107 ? -9.431 3.684 11.844 1.00 89.25 107 ILE A CA 1
ATOM 861 C C . ILE A 1 107 ? -8.629 3.883 13.124 1.00 89.25 107 ILE A C 1
ATOM 863 O O . ILE A 1 107 ? -8.045 4.946 13.350 1.00 89.25 107 ILE A O 1
ATOM 867 N N . TRP A 1 108 ? -8.620 2.855 13.966 1.00 88.94 108 TRP A N 1
ATOM 868 C CA . TRP A 1 108 ? -7.853 2.876 15.199 1.00 88.94 108 TRP A CA 1
ATOM 869 C C . TRP A 1 108 ? -6.348 2.823 14.911 1.00 88.94 108 TRP A C 1
ATOM 871 O O . TRP A 1 108 ? -5.860 1.936 14.204 1.00 88.94 108 TRP A O 1
ATOM 881 N N . HIS A 1 109 ? -5.604 3.749 15.511 1.00 86.25 109 HIS A N 1
ATOM 882 C CA . HIS A 1 109 ? -4.146 3.767 15.553 1.00 86.25 109 HIS A CA 1
ATOM 883 C C . HIS A 1 109 ? -3.651 3.666 16.993 1.00 86.25 109 HIS A C 1
ATOM 885 O O . HIS A 1 109 ? -4.365 3.913 17.968 1.00 86.25 109 HIS A O 1
ATOM 891 N N . GLN A 1 110 ? -2.372 3.329 17.145 1.00 81.50 110 GLN A N 1
ATOM 892 C CA . GLN A 1 110 ? -1.753 3.268 18.461 1.00 81.50 110 GLN A CA 1
ATOM 893 C C . GLN A 1 110 ? -1.880 4.615 19.194 1.00 81.50 110 GLN A C 1
ATOM 895 O O . GLN A 1 110 ? -1.351 5.630 18.749 1.00 81.50 110 GLN A O 1
ATOM 900 N N . GLY A 1 111 ? -2.513 4.587 20.369 1.00 80.12 111 GLY A N 1
ATOM 901 C CA . GLY A 1 111 ? -2.761 5.770 21.199 1.00 80.12 111 GLY A CA 1
ATOM 902 C C . GLY A 1 111 ? -4.215 6.244 21.184 1.00 80.12 111 GLY A C 1
ATOM 903 O O . GLY A 1 111 ? -4.577 7.075 22.019 1.00 80.12 111 GLY A O 1
ATOM 904 N N . ASP A 1 112 ? -5.045 5.685 20.306 1.00 85.81 112 ASP A N 1
ATOM 905 C CA . ASP A 1 112 ? -6.477 5.948 20.280 1.00 85.81 112 ASP A CA 1
ATOM 906 C C . ASP A 1 112 ? -7.238 5.152 21.340 1.00 85.81 112 ASP A C 1
ATOM 908 O O . ASP A 1 112 ? -6.838 4.061 21.762 1.00 85.81 112 ASP A O 1
ATOM 912 N N . THR A 1 113 ? -8.390 5.685 21.739 1.00 86.94 113 THR A N 1
ATOM 913 C CA . THR A 1 113 ? -9.403 4.926 22.476 1.00 86.94 113 THR A CA 1
ATOM 914 C C . THR A 1 113 ? -9.995 3.835 21.592 1.00 86.94 113 THR A C 1
ATOM 916 O O . THR A 1 113 ? -10.417 4.112 20.475 1.00 86.94 113 THR A O 1
ATOM 919 N N . THR A 1 114 ? -10.048 2.617 22.124 1.00 85.19 114 THR A N 1
ATOM 920 C CA . THR A 1 114 ? -10.665 1.442 21.493 1.00 85.19 114 THR A CA 1
ATOM 921 C C . THR A 1 114 ? -11.980 1.098 22.187 1.00 85.19 114 THR A C 1
ATOM 923 O O . THR A 1 114 ? -12.153 1.379 23.379 1.00 85.19 114 THR A O 1
ATOM 926 N N . ILE A 1 115 ? -12.897 0.474 21.448 1.00 79.88 115 ILE A N 1
ATOM 927 C CA . ILE A 1 115 ? -14.142 -0.083 21.982 1.00 79.88 115 ILE A CA 1
ATOM 928 C C . ILE A 1 115 ? -13.870 -1.301 22.884 1.00 79.88 115 ILE A C 1
ATOM 930 O O . ILE A 1 115 ? -14.617 -1.529 23.838 1.00 79.88 115 ILE A O 1
ATOM 934 N N . SER A 1 116 ? -12.816 -2.087 22.623 1.00 85.75 116 SER A N 1
ATOM 935 C CA . SER A 1 116 ? -12.564 -3.353 23.323 1.00 85.75 116 SER A CA 1
ATOM 936 C C . SER A 1 116 ? -11.084 -3.739 23.382 1.00 85.75 116 SER A C 1
ATOM 938 O O . SER A 1 116 ? -10.310 -3.485 22.472 1.00 85.75 116 SER A O 1
ATOM 940 N N . GLY A 1 117 ? -10.692 -4.444 24.446 1.00 87.19 117 GLY A N 1
ATOM 941 C CA . GLY A 1 117 ? -9.386 -5.113 24.514 1.00 87.19 117 GLY A CA 1
ATOM 942 C C . GLY A 1 117 ? -9.331 -6.448 23.760 1.00 87.19 117 GLY A C 1
ATOM 943 O O . GLY A 1 117 ? -8.292 -7.108 23.784 1.00 87.19 117 GLY A O 1
ATOM 944 N N . ASP A 1 118 ? -10.440 -6.878 23.149 1.00 92.25 118 ASP A N 1
ATOM 945 C CA . ASP A 1 118 ? -10.497 -8.098 22.347 1.00 92.25 118 ASP A CA 1
ATOM 946 C C . ASP A 1 118 ? -9.654 -7.961 21.074 1.00 92.25 118 ASP A C 1
ATOM 948 O O . ASP A 1 118 ? -9.760 -6.984 20.333 1.00 92.25 118 ASP A O 1
ATOM 952 N N . PHE A 1 119 ? -8.818 -8.964 20.805 1.00 90.88 119 PHE A N 1
ATOM 953 C CA . PHE A 1 119 ? -7.905 -8.931 19.667 1.00 90.88 119 PHE A CA 1
ATOM 954 C C . PHE A 1 119 ? -8.644 -8.863 18.326 1.00 90.88 119 PHE A C 1
ATOM 956 O O . PHE A 1 119 ? -8.217 -8.125 17.443 1.00 90.88 119 PHE A O 1
ATOM 963 N N . GLY A 1 120 ? -9.738 -9.612 18.164 1.00 91.88 120 GLY A N 1
ATOM 964 C CA . GLY A 1 120 ? -10.497 -9.643 16.918 1.00 91.88 120 GLY A CA 1
ATOM 965 C C . GLY A 1 120 ? -11.162 -8.301 16.628 1.00 91.88 120 GLY A C 1
ATOM 966 O O . GLY A 1 120 ? -11.077 -7.801 15.506 1.00 91.88 120 GLY A O 1
ATOM 967 N N . LEU A 1 121 ? -11.741 -7.673 17.654 1.00 91.25 121 LEU A N 1
ATOM 968 C CA . LEU A 1 121 ? -12.295 -6.325 17.531 1.00 91.25 121 LEU A CA 1
ATOM 969 C C . LEU A 1 121 ? -11.221 -5.274 17.245 1.00 91.25 121 LEU A C 1
ATOM 971 O O . LEU A 1 121 ? -11.443 -4.421 16.396 1.00 91.25 121 LEU A O 1
ATOM 975 N N . LEU A 1 122 ? -10.040 -5.371 17.859 1.00 91.19 122 LEU A N 1
ATOM 976 C CA . LEU A 1 122 ? -8.922 -4.476 17.544 1.00 91.19 122 LEU A CA 1
ATOM 977 C C . LEU A 1 122 ? -8.464 -4.614 16.086 1.00 91.19 122 LEU A C 1
ATOM 979 O O . LEU A 1 122 ? -8.173 -3.608 15.442 1.00 91.19 122 LEU A O 1
ATOM 983 N N . GLN A 1 123 ? -8.438 -5.834 15.533 1.00 91.44 123 GLN A N 1
ATOM 984 C CA . GLN A 1 123 ? -8.173 -6.026 14.102 1.00 91.44 123 GLN A CA 1
ATOM 985 C C . GLN A 1 123 ? -9.268 -5.379 13.245 1.00 91.44 123 GLN A C 1
ATOM 987 O O . GLN A 1 123 ? -8.958 -4.674 12.287 1.00 91.44 123 GLN A O 1
ATOM 992 N N . ALA A 1 124 ? -10.543 -5.554 13.602 1.00 90.38 124 ALA A N 1
ATOM 993 C CA . ALA A 1 124 ? -11.660 -4.926 12.896 1.00 90.38 124 ALA A CA 1
ATOM 994 C C . ALA A 1 124 ? -11.644 -3.388 12.999 1.00 90.38 124 ALA A C 1
ATOM 996 O O . ALA A 1 124 ? -12.001 -2.707 12.044 1.00 90.38 124 ALA A O 1
ATOM 997 N N . GLU A 1 125 ? -11.189 -2.818 14.117 1.00 90.31 125 GLU A N 1
ATOM 998 C CA . GLU A 1 125 ? -11.047 -1.371 14.299 1.00 90.31 125 GLU A CA 1
ATOM 999 C C . GLU A 1 125 ? -9.854 -0.795 13.524 1.00 90.31 125 GLU A C 1
ATOM 1001 O O . GLU A 1 125 ? -9.967 0.320 13.010 1.00 90.31 125 GLU A O 1
ATOM 1006 N N . ALA A 1 126 ? -8.755 -1.549 13.401 1.00 90.25 126 ALA A N 1
ATOM 1007 C CA . ALA A 1 126 ? -7.505 -1.154 12.738 1.00 90.25 126 ALA A CA 1
ATOM 1008 C C . ALA A 1 126 ? -7.486 -1.389 11.212 1.00 90.25 126 ALA A C 1
ATOM 1010 O O . ALA A 1 126 ? -6.516 -1.040 10.525 1.00 90.25 126 ALA A O 1
ATOM 1011 N N . THR A 1 127 ? -8.536 -2.005 10.665 1.00 90.31 127 THR A N 1
ATOM 1012 C CA . THR A 1 127 ? -8.605 -2.399 9.254 1.00 90.31 127 THR A CA 1
ATOM 1013 C C . THR A 1 127 ? -9.982 -2.141 8.659 1.00 90.31 127 THR A C 1
ATOM 1015 O O . THR A 1 127 ? -10.975 -2.029 9.375 1.00 90.31 127 THR A O 1
ATOM 1018 N N . ARG A 1 128 ? -10.055 -2.018 7.333 1.00 88.75 128 ARG A N 1
ATOM 1019 C CA . ARG A 1 128 ? -11.319 -1.932 6.589 1.00 88.75 128 ARG A CA 1
ATOM 1020 C C . ARG A 1 128 ? -11.247 -2.770 5.323 1.00 88.75 128 ARG A C 1
ATOM 1022 O O . ARG A 1 128 ? -10.172 -3.043 4.810 1.00 88.75 128 ARG A O 1
ATOM 1029 N N . ASP A 1 129 ? -12.390 -3.136 4.792 1.00 89.19 129 ASP A N 1
ATOM 1030 C CA . ASP A 1 129 ? -12.539 -3.782 3.501 1.00 89.19 129 ASP A CA 1
ATOM 1031 C C . ASP A 1 129 ? -12.856 -2.749 2.420 1.00 89.19 129 ASP A C 1
ATOM 1033 O O . ASP A 1 129 ? -13.330 -1.636 2.692 1.00 89.19 129 ASP A O 1
ATOM 1037 N N . ARG A 1 130 ? -12.626 -3.132 1.164 1.00 85.94 130 ARG A N 1
ATOM 1038 C CA . ARG A 1 130 ? -12.909 -2.288 0.000 1.00 85.94 130 ARG A CA 1
ATOM 1039 C C . ARG A 1 130 ? -14.211 -2.679 -0.651 1.00 85.94 130 ARG A C 1
ATOM 1041 O O . ARG A 1 130 ? -14.301 -3.735 -1.270 1.00 85.94 130 ARG A O 1
ATOM 1048 N N . LEU A 1 131 ? -15.186 -1.772 -0.590 1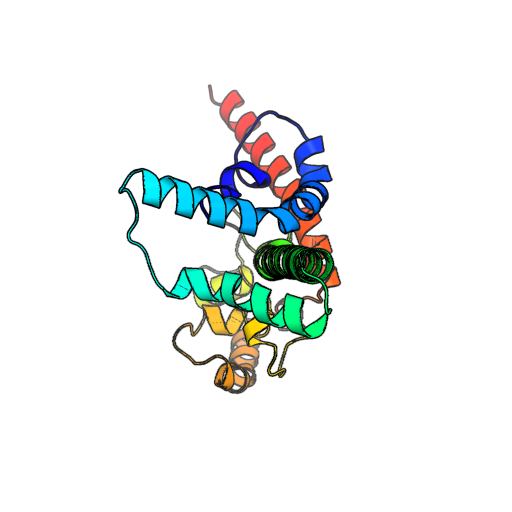.00 85.25 131 LEU A N 1
ATOM 1049 C CA . LEU A 1 131 ? -16.538 -2.007 -1.091 1.00 85.25 131 LEU A CA 1
ATOM 1050 C C . LEU A 1 131 ? -16.552 -2.465 -2.557 1.00 85.25 131 LEU A C 1
ATOM 1052 O O . LEU A 1 131 ? -17.338 -3.333 -2.916 1.00 85.25 131 LEU A O 1
ATOM 1056 N N . GLU A 1 132 ? -15.675 -1.910 -3.397 1.00 83.12 132 GLU A N 1
ATOM 1057 C CA . GLU A 1 132 ? -15.619 -2.229 -4.829 1.00 83.12 132 GLU A CA 1
ATOM 1058 C C . GLU A 1 132 ? -14.947 -3.568 -5.143 1.00 83.12 132 GLU A C 1
ATOM 1060 O O . GLU A 1 132 ? -14.990 -4.028 -6.282 1.00 83.12 132 GLU A O 1
ATOM 1065 N N . CYS A 1 133 ? -14.253 -4.151 -4.168 1.00 78.12 133 CYS A N 1
ATOM 1066 C CA . CYS A 1 133 ? -13.424 -5.334 -4.360 1.00 78.12 133 CYS A CA 1
ATOM 1067 C C . CYS A 1 133 ? -13.928 -6.547 -3.579 1.00 78.12 133 CYS A C 1
ATOM 1069 O O . CYS A 1 133 ? -13.425 -7.637 -3.829 1.00 78.12 133 CYS A O 1
ATOM 1071 N N . VAL A 1 134 ? -14.923 -6.389 -2.700 1.00 69.31 134 VAL A N 1
ATOM 1072 C CA . VAL A 1 134 ? -15.554 -7.528 -2.021 1.00 69.31 134 VAL A CA 1
ATOM 1073 C C . VAL A 1 134 ? -16.130 -8.478 -3.075 1.00 69.31 134 VAL A C 1
ATOM 1075 O O . VAL A 1 134 ? -16.809 -8.032 -4.004 1.00 69.31 134 VAL A O 1
ATOM 1078 N N . HIS A 1 135 ? -15.860 -9.777 -2.939 1.00 68.19 135 HIS A N 1
ATOM 1079 C CA . HIS A 1 135 ? -16.326 -10.824 -3.865 1.00 68.19 135 HIS A CA 1
ATOM 1080 C C . HIS A 1 135 ? -15.741 -10.722 -5.292 1.00 68.19 135 HIS A C 1
ATOM 1082 O O . HIS A 1 135 ? -16.280 -11.289 -6.245 1.00 68.19 135 HIS A O 1
ATOM 1088 N N . SER A 1 136 ? -14.643 -9.978 -5.472 1.00 75.62 136 SER A N 1
ATOM 1089 C CA . SER A 1 136 ? -13.958 -9.828 -6.759 1.00 75.62 136 SER A CA 1
ATOM 1090 C C . SER A 1 136 ? -12.661 -10.639 -6.789 1.00 75.62 136 SER A C 1
ATOM 1092 O O . SER A 1 136 ? -11.890 -10.583 -5.835 1.00 75.62 136 SER A O 1
ATOM 1094 N N . PRO A 1 137 ? -12.299 -11.281 -7.916 1.00 73.44 137 PRO A N 1
ATOM 1095 C CA . PRO A 1 137 ? -10.965 -11.865 -8.090 1.00 73.44 137 PRO A CA 1
ATOM 1096 C C . PRO A 1 137 ? -9.827 -10.844 -7.923 1.00 73.44 137 PRO A C 1
ATOM 1098 O O . PRO A 1 137 ? -8.683 -11.210 -7.658 1.00 73.44 137 PRO A O 1
ATOM 1101 N N . PHE A 1 138 ? -10.131 -9.550 -8.069 1.00 74.94 138 PHE A N 1
ATOM 1102 C CA . PHE A 1 138 ? -9.182 -8.464 -7.843 1.00 74.94 138 PHE A CA 1
ATOM 1103 C C . PHE A 1 138 ? -9.012 -8.096 -6.361 1.00 74.94 138 PHE A C 1
ATOM 1105 O O . PHE A 1 138 ? -8.129 -7.295 -6.059 1.00 74.94 138 PHE A O 1
ATOM 1112 N N . ALA A 1 139 ? -9.780 -8.688 -5.434 1.00 75.62 139 ALA A N 1
ATOM 1113 C CA . ALA A 1 139 ? -9.667 -8.456 -3.991 1.00 75.62 139 ALA A CA 1
ATOM 1114 C C . ALA A 1 139 ? -8.236 -8.661 -3.486 1.00 75.62 139 ALA A C 1
ATOM 1116 O O . ALA A 1 139 ? -7.723 -7.825 -2.749 1.00 75.62 139 ALA A O 1
ATOM 1117 N N . MET A 1 140 ? -7.549 -9.702 -3.963 1.00 75.62 140 MET A N 1
ATOM 1118 C CA . MET A 1 140 ? -6.151 -9.962 -3.608 1.00 75.62 140 MET A CA 1
ATOM 1119 C C . MET A 1 140 ? -5.206 -8.829 -4.027 1.00 75.62 140 MET A C 1
ATOM 1121 O O . MET A 1 140 ? -4.255 -8.520 -3.319 1.00 75.62 140 MET A O 1
ATOM 1125 N N . 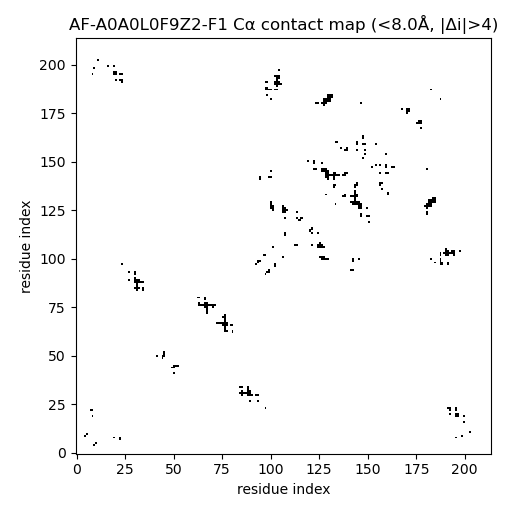TYR A 1 141 ? -5.444 -8.219 -5.187 1.00 74.75 141 TYR A N 1
ATOM 1126 C CA . TYR A 1 141 ? -4.593 -7.144 -5.696 1.00 74.75 141 TYR A CA 1
ATOM 1127 C C . TYR A 1 141 ? -4.923 -5.788 -5.058 1.00 74.75 141 TYR A C 1
ATOM 1129 O O . TYR A 1 141 ? -4.053 -4.932 -4.916 1.00 74.75 141 TYR A O 1
ATOM 1137 N N . MET A 1 142 ? -6.186 -5.599 -4.677 1.00 78.44 142 MET A N 1
ATOM 1138 C CA . MET A 1 142 ? -6.743 -4.320 -4.240 1.00 78.44 142 MET A CA 1
ATOM 1139 C C . MET A 1 142 ? -6.991 -4.242 -2.729 1.00 78.44 142 MET A C 1
ATOM 1141 O O . MET A 1 142 ? -7.563 -3.252 -2.277 1.00 78.44 142 MET A O 1
ATOM 1145 N N . PHE A 1 143 ? -6.580 -5.259 -1.964 1.00 75.81 143 PHE A N 1
ATOM 1146 C CA . PHE A 1 143 ? -6.827 -5.368 -0.521 1.00 75.81 143 PHE A CA 1
ATOM 1147 C C . PHE A 1 143 ? -8.331 -5.341 -0.183 1.00 75.81 143 PHE A C 1
ATOM 1149 O O . PHE A 1 143 ? -8.797 -4.564 0.646 1.00 75.81 143 PHE A O 1
ATOM 1156 N N . GLY A 1 144 ? -9.104 -6.166 -0.899 1.00 81.75 144 GLY A N 1
ATOM 1157 C CA . GLY A 1 144 ? -10.565 -6.244 -0.819 1.00 81.75 144 GLY A CA 1
ATOM 1158 C C . GLY A 1 144 ? -11.090 -6.751 0.519 1.00 81.75 144 GLY A C 1
ATOM 1159 O O . GLY A 1 144 ? -11.877 -6.053 1.154 1.00 81.75 144 GLY A O 1
ATOM 1160 N N . ASP A 1 145 ? -10.608 -7.925 0.935 1.00 88.00 145 ASP A N 1
ATOM 1161 C CA . ASP A 1 145 ? -11.065 -8.663 2.122 1.00 88.00 145 ASP A CA 1
ATOM 1162 C C . ASP A 1 145 ? -10.050 -8.534 3.271 1.00 88.00 145 ASP A C 1
ATOM 1164 O O . ASP A 1 145 ? -9.535 -9.511 3.827 1.00 88.00 145 ASP A O 1
ATOM 1168 N N . HIS A 1 146 ? -9.663 -7.297 3.562 1.00 89.38 146 HIS A N 1
ATOM 1169 C CA . HIS A 1 146 ? -8.511 -6.987 4.398 1.00 89.38 146 HIS A CA 1
ATOM 1170 C C . HIS A 1 146 ? -8.742 -7.288 5.878 1.00 89.38 146 HIS A C 1
ATOM 1172 O O . HIS A 1 146 ? -7.842 -7.794 6.543 1.00 89.38 146 HIS A O 1
ATOM 1178 N N . VAL A 1 147 ? -9.945 -7.044 6.401 1.00 91.25 147 VAL A N 1
ATOM 1179 C CA . VAL A 1 147 ? -10.296 -7.369 7.794 1.00 91.25 147 VAL A CA 1
ATOM 1180 C C . VAL A 1 147 ? -10.104 -8.865 8.036 1.00 91.25 147 VAL A C 1
ATOM 1182 O O . VAL A 1 147 ? -9.428 -9.283 8.977 1.00 91.25 147 VAL A O 1
ATOM 1185 N N . LEU A 1 148 ? -10.640 -9.690 7.135 1.00 92.31 148 LEU A N 1
ATOM 1186 C CA . LEU A 1 148 ? -10.503 -11.141 7.205 1.00 92.31 148 LEU A CA 1
ATOM 1187 C C . LEU A 1 148 ? -9.066 -11.608 6.977 1.00 92.31 148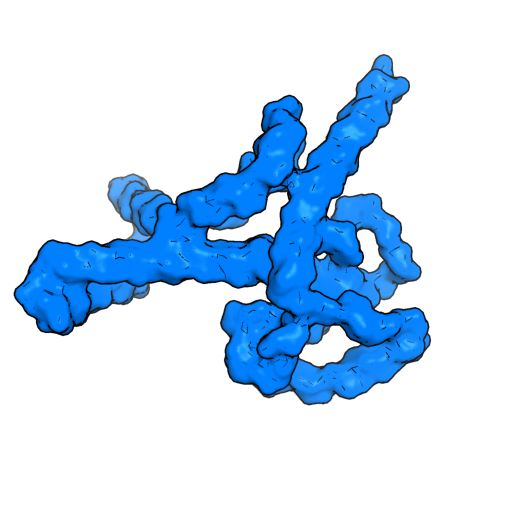 LEU A C 1
ATOM 1189 O O . LEU A 1 148 ? -8.649 -12.578 7.604 1.00 92.31 148 LEU A O 1
ATOM 1193 N N . HIS A 1 149 ? -8.290 -10.912 6.144 1.00 91.31 149 HIS A N 1
ATOM 1194 C CA . HIS A 1 149 ? -6.865 -11.191 5.994 1.00 91.31 149 HIS A CA 1
ATOM 1195 C C . HIS A 1 149 ? -6.100 -11.024 7.309 1.00 91.31 149 HIS A C 1
ATOM 1197 O O . HIS A 1 149 ? -5.276 -11.870 7.646 1.00 91.31 149 HIS A O 1
ATOM 1203 N N . HIS A 1 150 ? -6.381 -9.967 8.070 1.00 92.19 150 HIS A N 1
ATOM 1204 C CA . HIS A 1 150 ? -5.719 -9.731 9.356 1.00 92.19 150 HIS A CA 1
ATOM 1205 C C . HIS A 1 150 ? -6.174 -10.705 10.444 1.00 92.19 150 HIS A C 1
ATOM 1207 O O . HIS A 1 150 ? -5.360 -11.143 11.256 1.00 92.19 150 HIS A O 1
ATOM 1213 N N . LEU A 1 151 ? -7.446 -11.106 10.432 1.00 93.81 151 LEU A N 1
ATOM 1214 C CA . LEU A 1 151 ? -7.967 -12.126 11.348 1.00 93.81 151 LEU A CA 1
ATOM 1215 C C . LEU A 1 151 ? -7.452 -13.536 11.013 1.00 93.81 151 LEU A C 1
ATOM 1217 O O . LEU A 1 151 ? -7.182 -14.329 11.917 1.00 93.81 151 LEU A O 1
ATOM 1221 N N . PHE A 1 152 ? -7.285 -13.850 9.726 1.00 94.00 152 PHE A N 1
ATOM 1222 C CA . PHE A 1 152 ? -6.923 -15.177 9.227 1.00 94.00 152 PHE A CA 1
ATOM 1223 C C . PHE A 1 152 ? -5.804 -15.111 8.169 1.00 94.00 152 PHE A C 1
ATOM 1225 O O . PHE A 1 152 ? -6.004 -15.525 7.026 1.00 94.00 152 PHE A O 1
ATOM 1232 N N . PRO A 1 153 ? -4.583 -14.675 8.531 1.00 91.50 153 PRO A N 1
ATOM 1233 C CA . PRO A 1 153 ? -3.509 -14.402 7.565 1.00 91.50 153 PRO A CA 1
ATOM 1234 C C . PRO A 1 153 ? -2.988 -15.648 6.841 1.00 91.50 153 PRO A C 1
ATOM 1236 O O . PRO A 1 153 ? -2.326 -15.541 5.812 1.00 91.50 153 PRO A O 1
ATOM 1239 N N . CYS A 1 154 ? -3.277 -16.833 7.379 1.00 94.31 154 CYS A N 1
ATOM 1240 C CA . CYS A 1 154 ? -2.898 -18.113 6.786 1.00 94.31 154 CYS A CA 1
ATOM 1241 C C . CYS A 1 154 ? -3.954 -18.677 5.822 1.00 94.31 154 CYS A C 1
ATOM 1243 O O . CYS A 1 154 ? -3.692 -19.695 5.182 1.00 94.31 154 CYS A O 1
ATOM 1245 N N . VAL A 1 155 ? -5.146 -18.078 5.749 1.00 92.06 155 VAL A N 1
ATOM 1246 C CA . VAL A 1 155 ? -6.195 -18.498 4.816 1.00 92.06 155 VAL A CA 1
ATOM 1247 C C . VAL A 1 155 ? -5.950 -17.817 3.476 1.00 92.06 155 VAL A C 1
ATOM 1249 O O . VAL A 1 155 ? -5.714 -16.613 3.404 1.00 92.06 155 VAL A O 1
ATOM 1252 N N . ASP A 1 156 ? -5.991 -18.608 2.407 1.00 89.50 156 ASP A N 1
ATOM 1253 C CA . ASP A 1 156 ? -5.842 -18.098 1.048 1.00 89.50 156 ASP A CA 1
ATOM 1254 C C . ASP A 1 156 ? -6.965 -17.099 0.719 1.00 89.50 156 ASP A C 1
ATOM 1256 O O . ASP A 1 156 ? -8.131 -17.324 1.058 1.00 89.50 156 ASP A O 1
ATOM 1260 N N . HIS A 1 157 ? -6.614 -15.990 0.060 1.00 86.12 157 HIS A N 1
ATOM 1261 C CA . HIS A 1 157 ? -7.561 -14.918 -0.256 1.00 86.12 157 HIS A CA 1
ATOM 1262 C C . HIS A 1 157 ? -8.786 -15.398 -1.035 1.00 86.12 157 HIS A C 1
ATOM 1264 O O . HIS A 1 157 ? -9.877 -14.888 -0.804 1.00 86.12 157 HIS A O 1
ATOM 1270 N N . GLY A 1 158 ? -8.645 -16.417 -1.886 1.00 86.00 158 GLY A N 1
ATOM 1271 C CA . GLY A 1 158 ? -9.764 -16.998 -2.624 1.00 86.00 158 GLY A CA 1
ATOM 1272 C C . GLY A 1 158 ? -10.815 -17.676 -1.740 1.00 86.00 158 GLY A C 1
ATOM 1273 O O . GLY A 1 158 ? -11.910 -17.954 -2.219 1.00 86.00 158 GLY A O 1
ATOM 1274 N N . TYR A 1 159 ? -10.513 -17.936 -0.464 1.00 89.44 159 TYR A N 1
ATOM 1275 C CA . TYR A 1 159 ? -11.435 -18.549 0.495 1.00 89.44 159 TYR A CA 1
ATOM 1276 C C . TYR A 1 159 ? -11.942 -17.587 1.570 1.00 89.44 159 TYR A C 1
ATOM 1278 O O . TYR A 1 159 ? -12.867 -17.953 2.298 1.00 89.44 159 TYR A O 1
ATOM 1286 N N . LEU A 1 160 ? -11.382 -16.377 1.686 1.00 90.25 160 LEU A N 1
ATOM 1287 C CA . LEU A 1 160 ? -11.798 -15.423 2.720 1.00 90.25 160 LEU A CA 1
ATOM 1288 C C . LEU A 1 160 ? -13.276 -15.061 2.596 1.00 90.25 160 LEU A C 1
ATOM 1290 O O . LEU A 1 160 ? -13.966 -14.982 3.607 1.00 90.25 160 LEU A O 1
ATOM 1294 N N . GLU A 1 161 ? -13.791 -14.950 1.372 1.00 87.88 161 GLU A N 1
ATOM 1295 C CA . GLU A 1 161 ? -15.199 -14.650 1.113 1.00 87.88 161 GLU A CA 1
ATOM 1296 C C . GLU A 1 161 ? -16.169 -15.554 1.902 1.00 87.88 161 GLU A C 1
ATOM 1298 O O . GLU A 1 161 ? -17.187 -15.093 2.423 1.00 87.88 161 GLU A O 1
ATOM 1303 N N . VAL A 1 162 ? -15.828 -16.839 2.045 1.00 91.38 162 VAL A N 1
ATOM 1304 C CA . VAL A 1 162 ? -16.658 -17.848 2.724 1.00 91.38 162 VAL A CA 1
ATOM 1305 C C . VAL A 1 162 ? -16.797 -17.565 4.226 1.00 91.38 162 VAL A C 1
ATOM 1307 O O . VAL A 1 162 ? -17.741 -18.035 4.858 1.00 91.38 162 VAL A O 1
ATOM 1310 N N . LEU A 1 163 ? -15.884 -16.783 4.807 1.00 93.25 163 LEU A N 1
ATOM 1311 C CA . LEU A 1 163 ? -15.861 -16.456 6.232 1.00 93.25 163 LEU A CA 1
ATOM 1312 C C . LEU A 1 163 ? -16.699 -15.221 6.586 1.00 93.25 163 LEU A C 1
ATOM 1314 O O . LEU A 1 163 ? -17.003 -15.031 7.764 1.00 93.25 163 LEU A O 1
ATOM 1318 N N . TYR A 1 164 ? -17.127 -14.408 5.609 1.00 92.00 164 TYR A N 1
ATOM 1319 C CA . TYR A 1 164 ? -17.937 -13.214 5.886 1.00 92.00 164 TYR A CA 1
ATOM 1320 C C . TYR A 1 164 ? -19.218 -13.495 6.675 1.00 92.00 164 TYR A C 1
ATOM 1322 O O . TYR A 1 164 ? -19.465 -12.755 7.622 1.00 92.00 164 TYR A O 1
ATOM 1330 N N . PRO A 1 165 ? -20.030 -14.527 6.368 1.00 94.00 165 PRO A N 1
ATOM 1331 C CA . PRO A 1 165 ? -21.240 -14.797 7.144 1.00 94.00 165 PRO A CA 1
ATOM 1332 C C . PRO A 1 165 ? -20.954 -14.988 8.638 1.00 94.00 165 PRO A C 1
ATOM 1334 O O . PRO A 1 165 ? -21.681 -14.458 9.473 1.00 94.00 165 PRO A O 1
ATOM 1337 N N . VAL A 1 166 ? -19.861 -15.686 8.964 1.00 95.00 166 VAL A N 1
ATOM 1338 C CA . VAL A 1 166 ? -19.436 -15.913 10.351 1.00 95.00 166 VAL A CA 1
ATOM 1339 C C . VAL A 1 166 ? -18.923 -14.617 10.970 1.00 95.00 166 VAL A C 1
ATOM 1341 O O . VAL A 1 166 ? -19.346 -14.275 12.066 1.00 95.00 166 VAL A O 1
ATOM 1344 N N . LEU A 1 167 ? -18.081 -13.856 10.261 1.00 93.19 167 LEU A N 1
ATOM 1345 C CA . LEU A 1 167 ? -17.592 -12.560 10.740 1.00 93.19 167 LEU A CA 1
ATOM 1346 C C . LEU A 1 167 ? -18.744 -11.601 11.063 1.00 93.19 167 LEU A C 1
ATOM 1348 O O . LEU A 1 167 ? -18.748 -10.987 12.124 1.00 93.19 167 LEU A O 1
ATOM 1352 N N . LEU A 1 168 ? -19.718 -11.475 10.161 1.00 93.56 168 LEU A N 1
ATOM 1353 C CA . LEU A 1 168 ? -20.854 -10.570 10.328 1.00 93.56 168 LEU A CA 1
ATOM 1354 C C . LEU A 1 168 ? -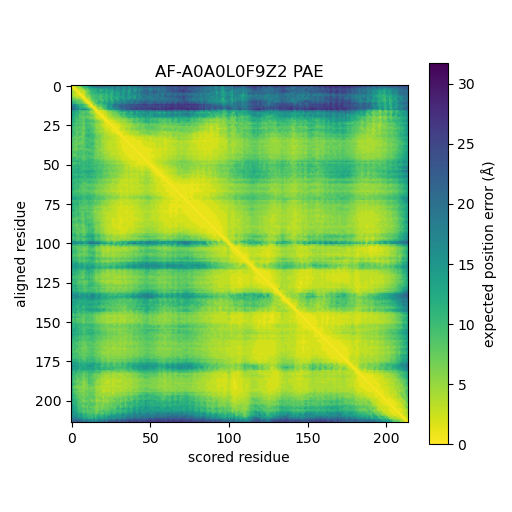21.719 -10.965 11.527 1.00 93.56 168 LEU A C 1
ATOM 1356 O O . LEU A 1 168 ? -22.085 -10.096 12.313 1.00 93.56 168 LEU A O 1
ATOM 1360 N N . GLN A 1 169 ? -21.983 -12.263 11.699 1.00 95.19 169 GLN A N 1
ATOM 1361 C CA . GLN A 1 169 ? -22.676 -12.772 12.880 1.00 95.19 169 GLN A CA 1
ATOM 1362 C C . GLN A 1 169 ? -21.885 -12.471 14.160 1.00 95.19 169 GLN A C 1
ATOM 1364 O O . GLN A 1 169 ? -22.448 -11.984 15.135 1.00 95.19 169 GLN A O 1
ATOM 1369 N N . THR A 1 170 ? -20.575 -12.725 14.167 1.00 94.19 170 THR A N 1
ATOM 1370 C CA . THR A 1 170 ? -19.733 -12.449 15.335 1.00 94.19 170 THR A CA 1
ATOM 1371 C C . THR A 1 170 ? -19.732 -10.959 15.677 1.00 94.19 170 THR A C 1
ATOM 1373 O O . THR A 1 170 ? -19.880 -10.604 16.839 1.00 94.19 170 THR A O 1
ATOM 1376 N N . LEU A 1 171 ? -19.638 -10.060 14.697 1.00 93.38 171 LEU A N 1
ATOM 1377 C CA . LEU A 1 171 ? -19.709 -8.617 14.955 1.00 93.38 171 LEU A CA 1
ATOM 1378 C C . LEU A 1 171 ? -21.048 -8.205 15.568 1.00 93.38 171 LEU A C 1
ATOM 1380 O O . LEU A 1 171 ? -21.057 -7.405 16.501 1.00 93.38 171 LEU A O 1
ATOM 1384 N N . GLU A 1 172 ? -22.157 -8.786 15.105 1.00 94.06 172 GLU A N 1
ATOM 1385 C CA . GLU A 1 172 ? -23.480 -8.570 15.695 1.00 94.06 172 GLU A CA 1
ATOM 1386 C C . GLU A 1 172 ? -23.534 -9.034 17.161 1.00 94.06 172 GLU A C 1
ATOM 1388 O O . GLU A 1 172 ? -24.038 -8.305 18.015 1.00 94.06 172 GLU A O 1
ATOM 1393 N N . GLU A 1 173 ? -22.941 -10.188 17.487 1.00 94.06 173 GLU A N 1
ATOM 1394 C CA . GLU A 1 173 ? -22.822 -10.691 18.867 1.00 94.06 173 GLU A CA 1
ATOM 1395 C C . GLU A 1 173 ? -22.018 -9.737 19.774 1.00 94.06 173 GLU A C 1
ATOM 1397 O O . GLU A 1 173 ? -22.314 -9.618 20.965 1.00 94.06 173 GLU A O 1
ATOM 1402 N N . PHE A 1 174 ? -21.046 -9.012 19.212 1.00 91.88 174 PHE A N 1
ATOM 1403 C CA . PHE A 1 174 ? -20.286 -7.957 19.896 1.00 91.88 174 PHE A CA 1
ATOM 1404 C C . PHE A 1 174 ? -20.946 -6.566 19.831 1.00 91.88 174 PHE A C 1
ATOM 1406 O O . PHE A 1 174 ? -20.406 -5.609 20.389 1.00 91.88 174 PHE A O 1
ATOM 1413 N N . GLY A 1 175 ? -22.108 -6.428 19.183 1.00 91.31 175 GLY A N 1
ATOM 1414 C CA . GLY A 1 175 ? -22.813 -5.153 19.026 1.00 91.31 175 GLY A CA 1
ATOM 1415 C C . GLY A 1 175 ? -22.118 -4.159 18.088 1.00 91.31 175 GLY A C 1
ATOM 1416 O O . GLY A 1 175 ? -22.291 -2.951 18.247 1.00 91.31 175 GLY A O 1
ATOM 1417 N N . VAL A 1 176 ? -21.318 -4.643 17.134 1.00 89.31 176 VAL A N 1
ATOM 1418 C CA . VAL A 1 176 ? -20.586 -3.828 16.154 1.00 89.31 176 VAL A CA 1
ATOM 1419 C C . VAL A 1 176 ? -21.322 -3.815 14.816 1.00 89.31 176 VAL A C 1
ATOM 1421 O O . VAL A 1 176 ? -21.631 -4.857 14.242 1.00 89.31 176 VAL A O 1
ATOM 1424 N N . GLU A 1 177 ? -21.573 -2.620 14.279 1.00 87.00 177 GLU A N 1
ATOM 1425 C CA . GLU A 1 177 ? -22.219 -2.468 12.975 1.00 87.00 177 GLU A CA 1
ATOM 1426 C C . GLU A 1 177 ? -21.275 -2.848 11.824 1.00 87.00 177 GLU A C 1
ATOM 1428 O O . GLU A 1 177 ? -20.222 -2.245 11.622 1.00 87.00 177 GLU A O 1
ATOM 1433 N N . ALA A 1 178 ? -21.688 -3.812 11.000 1.00 81.38 178 ALA A N 1
ATOM 1434 C CA . ALA A 1 178 ? -20.902 -4.304 9.866 1.00 81.38 178 ALA A CA 1
ATOM 1435 C C . ALA A 1 178 ? -20.592 -3.250 8.787 1.00 81.38 178 ALA A C 1
ATOM 1437 O O . ALA A 1 178 ? -19.614 -3.376 8.049 1.00 81.38 178 ALA A O 1
ATOM 1438 N N . THR A 1 179 ? -21.421 -2.211 8.671 1.00 77.31 179 THR A N 1
ATOM 1439 C CA . THR A 1 179 ? -21.207 -1.077 7.756 1.00 77.31 179 THR A CA 1
ATOM 1440 C C . THR A 1 179 ? -19.912 -0.334 8.063 1.00 77.31 179 THR A C 1
ATOM 1442 O O . THR A 1 179 ? -19.293 0.200 7.144 1.00 77.31 179 THR A O 1
ATOM 1445 N N . LEU A 1 180 ? -19.462 -0.366 9.321 1.00 75.94 180 LEU A N 1
ATOM 1446 C CA . LEU A 1 180 ? -18.218 0.255 9.756 1.00 75.94 180 LEU A CA 1
ATOM 1447 C C . LEU A 1 180 ? -16.988 -0.457 9.209 1.00 75.94 180 LEU A C 1
ATOM 1449 O O . LEU A 1 180 ? -15.922 0.137 9.223 1.00 75.94 180 LEU A O 1
ATOM 1453 N N . LEU A 1 181 ? -17.107 -1.685 8.694 1.00 83.25 181 LEU A N 1
ATOM 1454 C CA . LEU A 1 181 ? -15.965 -2.406 8.144 1.00 83.25 181 LEU A CA 1
ATOM 1455 C C . LEU A 1 181 ? -15.563 -1.950 6.746 1.00 83.25 181 LEU A C 1
ATOM 1457 O O . LEU A 1 181 ? -14.499 -2.348 6.300 1.00 83.25 181 LEU A O 1
ATOM 1461 N N . ARG A 1 182 ? -16.375 -1.182 6.012 1.00 87.38 182 ARG A N 1
ATOM 1462 C CA . ARG A 1 182 ? -16.188 -1.024 4.559 1.00 87.38 182 ARG A CA 1
ATOM 1463 C C . ARG A 1 182 ? -16.018 0.427 4.148 1.00 87.38 182 ARG A C 1
ATOM 1465 O O . ARG A 1 182 ? -16.861 1.260 4.462 1.00 87.38 182 ARG A O 1
ATOM 1472 N N . TYR A 1 183 ? -15.005 0.695 3.327 1.00 88.88 183 TYR A N 1
ATOM 1473 C CA . TYR A 1 183 ? -14.827 1.982 2.656 1.00 88.88 183 TYR A CA 1
ATOM 1474 C C . TYR A 1 183 ? -14.839 1.841 1.139 1.00 88.88 183 TYR A C 1
ATOM 1476 O O . TYR A 1 183 ? -14.391 0.844 0.568 1.00 88.88 183 TYR A O 1
ATOM 1484 N N . SER A 1 184 ? -15.355 2.879 0.482 1.00 88.31 184 SER A N 1
ATOM 1485 C CA . SER A 1 184 ? -15.130 3.070 -0.947 1.00 88.31 184 SER A CA 1
ATOM 1486 C C . SER A 1 184 ? -13.715 3.591 -1.190 1.00 88.31 184 SER A C 1
ATOM 1488 O O . SER A 1 184 ? -13.080 4.159 -0.298 1.00 88.31 184 SER A O 1
ATOM 1490 N N . MET A 1 185 ? -13.244 3.497 -2.429 1.00 85.12 185 MET A N 1
ATOM 1491 C CA . MET A 1 185 ? -12.001 4.116 -2.881 1.00 85.12 185 MET A CA 1
ATOM 1492 C C . MET A 1 185 ? -11.918 5.588 -2.536 1.00 85.12 185 MET A C 1
ATOM 1494 O O . MET A 1 185 ? -10.874 6.072 -2.100 1.00 85.12 185 MET A O 1
ATOM 1498 N N . TRP A 1 186 ? -13.022 6.294 -2.739 1.00 86.81 186 TRP A N 1
ATOM 1499 C CA . TRP A 1 186 ? -13.070 7.719 -2.495 1.00 86.81 186 TRP A CA 1
ATOM 1500 C C . TRP A 1 186 ? -13.026 8.048 -1.003 1.00 86.81 186 TRP A C 1
ATOM 1502 O O . TRP A 1 186 ? -12.350 9.000 -0.614 1.00 86.81 186 TRP A O 1
ATOM 1512 N N . GLU A 1 187 ? -13.686 7.244 -0.164 1.00 89.56 187 GLU A N 1
ATOM 1513 C CA . GLU A 1 187 ? -13.564 7.384 1.290 1.00 89.56 187 GLU A CA 1
ATOM 1514 C C . GLU A 1 187 ? -12.133 7.110 1.751 1.00 89.56 187 GLU A C 1
ATOM 1516 O O . GLU A 1 187 ? -11.577 7.949 2.449 1.00 89.56 187 GLU A O 1
ATOM 1521 N N . SER A 1 188 ? -11.473 6.047 1.273 1.00 87.25 188 SER A N 1
ATOM 1522 C CA . SER A 1 188 ? -10.070 5.778 1.626 1.00 87.25 188 SER A CA 1
ATOM 1523 C C . SER A 1 188 ? -9.143 6.947 1.281 1.00 87.25 188 SER A C 1
ATOM 1525 O O . SER A 1 188 ? -8.348 7.362 2.117 1.00 87.25 188 SER A O 1
ATOM 1527 N N . VAL A 1 189 ? -9.281 7.539 0.090 1.00 86.44 189 VAL A N 1
ATOM 1528 C CA . VAL A 1 189 ? -8.452 8.684 -0.332 1.00 86.44 189 VAL A CA 1
ATOM 1529 C C . VAL A 1 189 ? -8.698 9.913 0.551 1.00 86.44 189 VAL A C 1
ATOM 1531 O O . VAL A 1 189 ? -7.746 10.588 0.954 1.00 86.44 189 VAL A O 1
ATOM 1534 N N . LYS A 1 190 ? -9.963 10.221 0.865 1.00 88.12 190 LYS A N 1
ATOM 1535 C CA . LYS A 1 190 ? -10.306 11.337 1.760 1.00 88.12 190 LYS A CA 1
ATOM 1536 C C . LYS A 1 190 ? -9.798 11.091 3.175 1.00 88.12 190 LYS A C 1
ATOM 1538 O O . LYS A 1 190 ? -9.201 11.992 3.761 1.00 88.12 190 LYS A O 1
ATOM 1543 N N . GLY A 1 191 ? -10.022 9.893 3.700 1.00 88.31 191 GLY A N 1
ATOM 1544 C CA . GLY A 1 191 ? -9.597 9.501 5.032 1.00 88.31 191 GLY A CA 1
ATOM 1545 C C . GLY A 1 191 ? -8.085 9.513 5.182 1.00 88.31 191 GLY A C 1
ATOM 1546 O O . GLY A 1 191 ? -7.586 9.979 6.198 1.00 88.31 191 GLY A O 1
ATOM 1547 N N . PHE A 1 192 ? -7.347 9.123 4.142 1.00 85.50 192 PHE A N 1
ATOM 1548 C CA . PHE A 1 192 ? -5.894 9.254 4.097 1.00 85.50 192 PHE A CA 1
ATOM 1549 C C . PHE A 1 192 ? -5.439 10.709 4.207 1.00 85.50 192 PHE A C 1
ATOM 1551 O O . PHE A 1 192 ? -4.608 11.042 5.050 1.00 85.50 192 PHE A O 1
ATOM 1558 N N . ALA A 1 193 ? -6.022 11.609 3.411 1.00 83.31 193 ALA A N 1
ATOM 1559 C CA . ALA A 1 193 ? -5.691 13.031 3.490 1.00 83.31 193 ALA A CA 1
ATOM 1560 C C . ALA A 1 193 ? -6.041 13.652 4.857 1.00 83.31 193 ALA A C 1
ATOM 1562 O O . ALA A 1 193 ? -5.357 14.566 5.313 1.00 83.31 193 ALA A O 1
ATOM 1563 N N . ARG A 1 194 ? -7.095 13.169 5.525 1.00 86.19 194 ARG A N 1
ATOM 1564 C CA . ARG A 1 194 ? -7.448 13.594 6.888 1.00 86.19 194 ARG A CA 1
ATOM 1565 C C . ARG A 1 194 ? -6.509 13.001 7.934 1.00 86.19 194 ARG A C 1
ATOM 1567 O O . ARG A 1 194 ? -6.103 13.722 8.842 1.00 86.19 194 ARG A O 1
ATOM 1574 N N . GLN A 1 195 ? -6.108 11.740 7.779 1.00 84.38 195 GLN A N 1
ATOM 1575 C CA . GLN A 1 195 ? -5.182 11.058 8.683 1.00 84.38 195 GLN A CA 1
ATOM 1576 C C . GLN A 1 195 ? -3.852 11.808 8.771 1.00 84.38 195 GLN A C 1
ATOM 1578 O O . GLN A 1 195 ? -3.367 12.065 9.871 1.00 84.38 195 GLN A O 1
ATOM 1583 N N . THR A 1 196 ? -3.296 12.250 7.638 1.00 78.19 196 THR A N 1
ATOM 1584 C CA . THR A 1 196 ? -2.026 12.997 7.634 1.00 78.19 196 THR A CA 1
ATOM 1585 C C . THR A 1 196 ? -2.104 14.316 8.409 1.00 78.19 196 THR A C 1
ATOM 1587 O O . THR A 1 196 ? -1.091 14.780 8.934 1.00 78.19 196 THR A O 1
ATOM 1590 N N . VAL A 1 197 ? -3.291 14.927 8.496 1.00 80.25 197 VAL A N 1
ATOM 1591 C CA . VAL A 1 197 ? -3.544 16.131 9.306 1.00 80.25 197 VAL A CA 1
ATOM 1592 C C . VAL A 1 197 ? -3.762 15.769 10.778 1.00 80.25 197 VAL A C 1
ATOM 1594 O O . VAL A 1 197 ? -3.157 16.393 11.650 1.00 80.25 197 VAL A O 1
ATOM 1597 N N . ARG A 1 198 ? -4.562 14.735 11.064 1.00 81.75 198 ARG A N 1
ATOM 1598 C CA . ARG A 1 198 ? -4.830 14.231 12.422 1.00 81.75 198 ARG A CA 1
ATOM 1599 C C . ARG A 1 198 ? -3.541 13.885 13.169 1.00 81.75 198 ARG A C 1
ATOM 1601 O O . ARG A 1 198 ? -3.372 14.254 14.331 1.00 81.75 198 ARG A O 1
ATOM 1608 N N . GLU A 1 199 ? -2.606 13.218 12.503 1.00 75.00 199 GLU A N 1
ATOM 1609 C CA . GLU A 1 199 ? -1.317 12.847 13.096 1.00 75.00 199 GLU A CA 1
ATOM 1610 C C . GLU A 1 199 ? -0.459 14.059 13.449 1.00 75.00 199 GLU A C 1
ATOM 1612 O O . GLU A 1 199 ? 0.162 14.095 14.516 1.00 75.00 199 GLU A O 1
ATOM 1617 N N . TYR A 1 200 ? -0.469 15.086 12.596 1.00 75.31 200 TYR A N 1
ATOM 1618 C CA . TYR A 1 200 ? 0.197 16.352 12.881 1.00 75.31 200 TYR A CA 1
ATOM 1619 C C . TYR A 1 200 ? -0.370 17.004 14.151 1.00 75.31 200 TYR A C 1
ATOM 1621 O O . TYR A 1 200 ? 0.389 17.406 15.038 1.00 75.31 200 TYR A O 1
ATOM 1629 N N . GLU A 1 201 ? -1.696 17.070 14.281 1.00 78.25 201 GLU A N 1
ATOM 1630 C CA . GLU A 1 201 ? -2.359 17.646 15.456 1.00 78.25 201 GLU A CA 1
ATOM 1631 C C . GLU A 1 201 ? -2.056 16.861 16.739 1.00 78.25 201 GLU A C 1
ATOM 1633 O O . GLU A 1 201 ? -1.668 17.451 17.758 1.00 78.25 201 GLU A O 1
ATOM 1638 N N . HIS A 1 202 ? -2.159 15.528 16.686 1.00 76.25 202 HIS A N 1
ATOM 1639 C CA . HIS A 1 202 ? -1.830 14.652 17.812 1.00 76.25 202 HIS A CA 1
ATOM 1640 C C . HIS A 1 202 ? -0.388 14.878 18.283 1.00 76.25 202 HIS A C 1
ATOM 1642 O O . HIS A 1 202 ? -0.114 15.018 19.484 1.00 76.25 202 HIS A O 1
ATOM 1648 N N . HIS A 1 203 ? 0.537 14.998 17.335 1.00 73.56 203 HIS A N 1
ATOM 1649 C CA . HIS A 1 203 ? 1.941 15.211 17.619 1.00 73.56 203 HIS A CA 1
ATOM 1650 C C . HIS A 1 203 ? 2.226 16.563 18.296 1.00 73.56 203 HIS A C 1
ATOM 1652 O O . HIS A 1 203 ? 2.868 16.598 19.353 1.00 73.56 203 HIS A O 1
ATOM 1658 N N . ILE A 1 204 ? 1.705 17.669 17.749 1.00 74.75 204 ILE A N 1
ATOM 1659 C CA . ILE A 1 204 ? 1.855 19.011 18.341 1.00 74.75 204 ILE A CA 1
ATOM 1660 C C . ILE A 1 204 ? 1.283 19.049 19.761 1.00 74.75 204 ILE A C 1
ATOM 1662 O O . ILE A 1 204 ? 1.902 19.618 20.666 1.00 74.75 204 ILE A O 1
ATOM 1666 N N . SER A 1 205 ? 0.147 18.385 19.989 1.00 77.69 205 SER A N 1
ATOM 1667 C CA . SER A 1 205 ? -0.458 18.301 21.320 1.00 77.69 205 SER A CA 1
ATOM 1668 C C . SER A 1 205 ? 0.441 17.571 22.328 1.00 77.69 205 SER A C 1
ATOM 1670 O O . SER A 1 205 ? 0.541 17.983 23.485 1.00 77.69 205 SER A O 1
ATOM 1672 N N . THR A 1 206 ? 1.157 16.533 21.887 1.00 77.06 206 THR A N 1
ATOM 1673 C CA . THR A 1 206 ? 2.070 15.751 22.730 1.00 77.06 206 THR A CA 1
ATOM 1674 C C . THR A 1 206 ? 3.312 16.556 23.105 1.00 77.06 206 THR A C 1
ATOM 1676 O O . THR A 1 206 ? 3.702 16.553 24.275 1.00 77.06 206 THR A O 1
ATOM 1679 N N . ILE A 1 207 ? 3.907 17.295 22.159 1.00 76.44 207 ILE A N 1
ATOM 1680 C CA . ILE A 1 207 ? 5.024 18.211 22.450 1.00 76.44 207 ILE A CA 1
ATOM 1681 C C . ILE A 1 207 ? 4.588 19.264 23.474 1.00 76.44 207 ILE A C 1
ATOM 1683 O O . ILE A 1 207 ? 5.259 19.444 24.489 1.00 76.44 207 ILE A O 1
ATOM 1687 N N . ALA A 1 208 ? 3.441 19.913 23.248 1.00 75.00 208 ALA A N 1
ATOM 1688 C CA . ALA A 1 208 ? 2.936 20.968 24.125 1.00 75.00 208 ALA A CA 1
ATOM 1689 C C . ALA A 1 208 ? 2.606 20.477 25.546 1.00 75.00 208 ALA A C 1
ATOM 1691 O O . ALA A 1 208 ? 2.661 21.255 26.498 1.00 75.00 208 ALA A O 1
ATOM 1692 N N . ARG A 1 209 ? 2.242 19.197 25.711 1.00 78.75 209 ARG A N 1
ATOM 1693 C CA . ARG A 1 209 ? 2.064 18.579 27.034 1.00 78.75 209 ARG A CA 1
ATOM 1694 C C . ARG A 1 209 ? 3.403 18.323 27.719 1.00 78.75 209 ARG A C 1
ATOM 1696 O O . ARG A 1 209 ? 3.522 18.630 28.898 1.00 78.75 209 ARG A O 1
ATOM 1703 N N . ARG A 1 210 ? 4.407 17.809 26.999 1.00 75.56 210 ARG A N 1
ATOM 1704 C CA . ARG A 1 210 ? 5.745 17.538 27.559 1.00 75.56 210 ARG A CA 1
ATOM 1705 C C . ARG A 1 210 ? 6.448 18.814 28.024 1.00 75.56 210 ARG A C 1
ATOM 1707 O O . ARG A 1 210 ? 6.976 18.831 29.124 1.00 75.56 210 ARG A O 1
ATOM 1714 N N . SER A 1 211 ? 6.341 19.907 27.267 1.00 72.19 211 SER A N 1
ATOM 1715 C CA . SER A 1 211 ? 6.946 21.200 27.626 1.00 72.19 211 SER A CA 1
ATOM 1716 C C . SER A 1 211 ? 6.302 21.909 28.826 1.00 72.19 211 SER A C 1
ATOM 1718 O O . SER A 1 211 ? 6.765 22.973 29.212 1.00 72.19 211 SER A O 1
ATOM 1720 N N . LYS A 1 212 ? 5.180 21.402 29.358 1.00 72.56 212 LYS A N 1
ATOM 1721 C CA . LYS A 1 212 ? 4.524 21.932 30.568 1.00 72.56 212 LYS A CA 1
ATOM 1722 C C . LYS A 1 212 ? 4.868 21.141 31.833 1.00 72.56 212 LYS A C 1
ATOM 1724 O O . LYS A 1 212 ? 4.432 21.530 32.912 1.00 72.56 212 LYS A O 1
ATOM 1729 N N . VAL A 1 213 ? 5.549 20.006 31.684 1.00 67.44 213 VAL A N 1
ATOM 1730 C CA . VAL A 1 213 ? 5.912 19.091 32.778 1.00 67.44 213 VAL A CA 1
ATOM 1731 C C . VAL A 1 213 ? 7.398 19.236 33.156 1.00 67.44 213 VAL A C 1
ATOM 1733 O O . VAL A 1 213 ? 7.803 18.737 34.202 1.00 67.44 213 VAL A O 1
ATOM 1736 N N . GLU A 1 214 ? 8.178 19.958 32.345 1.00 50.31 214 GLU A N 1
ATOM 1737 C CA . GLU A 1 214 ? 9.557 20.406 32.613 1.00 50.31 214 GLU A CA 1
ATOM 1738 C C . GLU A 1 214 ? 9.575 21.865 33.088 1.00 50.31 214 GLU A C 1
ATOM 1740 O O . GLU A 1 214 ? 10.396 22.176 33.980 1.00 50.31 214 GLU A O 1
#

Solvent-accessible surface area (backbone atoms only — not comparable to full-atom values): 11958 Å² total; per-residue (Å²): 106,87,85,46,52,43,79,70,74,71,52,96,58,95,75,47,75,63,50,38,73,41,32,72,55,54,51,60,69,46,23,36,48,49,55,57,53,53,52,51,51,52,52,53,30,42,78,70,68,74,44,80,92,55,74,75,70,46,57,74,59,59,48,35,65,55,34,20,62,76,59,74,30,68,68,55,5,50,49,51,45,52,50,51,52,23,50,51,24,29,50,52,44,38,48,69,55,40,49,26,50,64,40,32,61,88,40,57,53,96,90,58,91,71,98,56,92,48,67,70,56,45,46,47,42,36,27,22,24,26,61,88,23,57,96,39,91,55,11,79,81,63,49,6,61,35,36,55,39,71,78,38,72,86,56,59,70,92,56,48,70,77,47,47,69,57,52,52,52,52,33,50,78,71,73,45,66,71,72,77,35,51,36,46,70,67,51,23,45,52,24,24,53,44,26,42,43,52,54,52,52,55,50,55,52,50,53,62,52,54,71,71,77,112

Foldseek 3Di:
DVVCVCVLFNDDDPPDPVSLLCSLVVCLVCQLCVVVVVLVVQVVCVVVVNDDDDPVNCVLVVQLVVQCVVVVHSVRSVVVSSVVSSVVSNVLCCLVPQQFFQQFQQADDPPDDAPDPDPLSNLLRRGAAEPVCQVHPCCVVRVHLVSLCVVCVPDDPVCSNVCVVVVCVVCVVVVHDPVSRYDYSVNSNVRNSVSSSVSVVVSVVVVVVVVVVD

Radius of gyration: 21.19 Å; Cα contacts (8 Å, |Δi|>4): 216; chains: 1; bounding box: 53×41×67 Å

InterPro domains:
  IPR005804 Fatty acid desaturase domain [PF00487] (17-176)
  IPR053100 Cytochrome b5-related [PTHR16740] (1-198)

Organism: NCBI:txid667725

Sequence (214 aa):
MAALEPYLIFTPSVLRYYVHHFASVYIQLLAGILMYIEQAKYFIRLCMGLATFKLTHLIVYAEIPVLVYLSGSVSAGVWLWAVIQATASWVFINLSFVITTHHHDEIWHQGDTTISGDFGLLQAEATRDRLECVHSPFAMYMFGDHVLHHLFPCVDHGYLEVLYPVLLQTLEEFGVEATLLRYSMWESVKGFARQTVREYEHHISTIARRSKVE

pLDDT: mean 83.34, std 12.69, range [38.72, 98.31]

Secondary structure (DSSP, 8-state):
-TTTHIIIIIS--SS-HHHHHHHHHHHHHHHTTHHHHHHHHHHHHHHTTSS---GGGGHHHHHHHHHHHHHT-HHHHHHHHHHHHHHHHHHHHIIIIISSTT--TTS--TTS--S-S-HHHHHHHH--EETTTTT-TTHHHHTTTHHHHHH-TTS-HHHHGGGHHHHHHHHHHTT--GGGGEE-HHHHHHHHHHHHHHHHHHHHHHHHHHTTT-

Mean predicted aligned error: 7.55 Å